Protein AF-A0A7X7L949-F1 (afdb_monomer)

pLDDT: mean 83.97, std 15.21, range [38.66, 97.75]

Radius of gyration: 26.21 Å; Cα contacts (8 Å, |Δi|>4): 191; chains: 1; bounding box: 61×56×76 Å

Foldseek 3Di:
DQVCLVPVQQADPQLLVVLLVVQVVQLVVCVVVVHPPSRPQCLALVNVVVQLVVSLVVVQVVQLVVLVVVQVVCCVPPNDPPRDDSHDDSSNSNVSSNCSSVVNSVLCLQQPPRRQHHPPVDSDRPNYPVADNVRSVVVCVVVVVVSVVSNVVVVVVVVVVVVVVVVVCVVDDDDPDPCPDDDDDDDDDDDDDD

Solvent-accessible surface area (backbone atoms only — not comparable to full-atom values): 10720 Å² total; per-residue (Å²): 99,48,65,42,57,77,36,62,87,49,34,31,67,60,23,24,50,49,36,52,55,59,55,48,47,51,37,51,52,23,57,77,67,74,47,80,67,42,49,57,65,59,47,10,58,58,38,27,51,53,46,19,53,52,41,20,64,52,24,32,63,50,37,28,51,54,38,48,52,50,35,59,53,39,45,76,76,69,39,71,87,77,54,64,84,42,81,63,53,68,63,10,16,40,48,14,11,45,53,28,39,54,52,50,45,55,51,41,33,38,63,41,90,60,39,27,40,43,40,94,82,35,76,62,47,90,47,56,77,75,48,54,59,67,54,54,53,50,51,51,52,52,53,49,52,53,16,49,54,52,40,52,56,54,49,53,53,51,53,51,54,53,52,53,52,51,54,54,52,70,73,53,71,75,80,75,76,78,84,77,72,90,74,90,75,90,81,85,85,90,82,82,85,134

Mean predicted aligned error: 10.75 Å

Secondary structure (DSSP, 8-state):
-HHHHH-TTS--HHHHHHHHHHHHHHHHHHHHHT-S-SS-STTSHHHHHHHHHHHHHHHHHHHHHHHHHHHHHHHHHH-GGG-------HHHHHHHHHHHHHHHHHHHHHH-TT--TTTTT----TTTTSS-HHHHHHHHHHHHHHHHHHHHHHHHHHHHHHHHHHHHHHHSPPP-------------------

Structure (mmCIF, N/CA/C/O backbone):
data_AF-A0A7X7L949-F1
#
_entry.id   AF-A0A7X7L949-F1
#
loop_
_atom_site.group_PDB
_atom_site.id
_atom_site.type_symbol
_atom_site.label_atom_id
_atom_site.label_alt_id
_atom_site.label_comp_id
_atom_site.label_asym_id
_atom_site.label_entity_id
_atom_site.label_seq_id
_atom_site.pdbx_PDB_ins_code
_atom_site.Cartn_x
_atom_site.Cartn_y
_atom_site.Cartn_z
_atom_site.occupancy
_atom_site.B_iso_or_equiv
_atom_site.auth_seq_id
_atom_site.auth_comp_id
_atom_site.auth_asym_id
_atom_site.auth_atom_id
_atom_site.pdbx_PDB_model_num
ATOM 1 N N . MET A 1 1 ? -1.292 -6.147 -8.673 1.00 58.38 1 MET A N 1
ATOM 2 C CA . MET A 1 1 ? -0.733 -6.268 -10.047 1.00 58.38 1 MET A CA 1
ATOM 3 C C . MET A 1 1 ? -1.688 -5.807 -11.146 1.00 58.38 1 MET A C 1
ATOM 5 O O . MET A 1 1 ? -1.250 -5.062 -12.018 1.00 58.38 1 MET A O 1
ATOM 9 N N . ALA A 1 2 ? -2.980 -6.150 -11.085 1.00 70.62 2 ALA A N 1
ATOM 10 C CA . ALA A 1 2 ? -3.974 -5.738 -12.087 1.00 70.62 2 ALA A CA 1
ATOM 11 C C . ALA A 1 2 ? -4.029 -4.213 -12.340 1.00 70.62 2 ALA A C 1
ATOM 13 O O . ALA A 1 2 ? -3.967 -3.776 -13.486 1.00 70.62 2 ALA A O 1
ATOM 14 N N . VAL A 1 3 ? -4.032 -3.388 -11.283 1.00 69.44 3 VAL A N 1
ATOM 15 C CA . VAL A 1 3 ? -4.079 -1.914 -11.413 1.00 69.44 3 VAL A CA 1
ATOM 16 C C . VAL A 1 3 ? -2.867 -1.361 -12.165 1.00 69.44 3 VAL A C 1
ATOM 18 O O . VAL A 1 3 ? -3.007 -0.530 -13.060 1.00 69.44 3 VAL A O 1
ATOM 21 N N . LYS A 1 4 ? -1.659 -1.854 -11.865 1.00 71.38 4 LYS A N 1
ATOM 22 C CA . LYS A 1 4 ? -0.448 -1.447 -12.589 1.00 71.38 4 LYS A CA 1
ATOM 23 C C . LYS A 1 4 ? -0.500 -1.863 -14.060 1.00 71.38 4 LYS A C 1
ATOM 25 O O . LYS A 1 4 ? -0.039 -1.101 -14.910 1.00 71.38 4 LYS A O 1
ATOM 30 N N . ALA A 1 5 ? -1.034 -3.049 -14.358 1.00 63.66 5 ALA A N 1
ATOM 31 C CA . ALA A 1 5 ? -1.189 -3.530 -15.728 1.00 63.66 5 ALA A CA 1
ATOM 32 C C . ALA A 1 5 ? -2.169 -2.652 -16.532 1.00 63.66 5 ALA A C 1
ATOM 34 O O . ALA A 1 5 ? -1.886 -2.328 -17.690 1.00 63.66 5 ALA A O 1
ATOM 35 N N . ALA A 1 6 ? -3.255 -2.197 -15.897 1.00 69.69 6 ALA A N 1
ATOM 36 C CA . ALA A 1 6 ? -4.232 -1.283 -16.485 1.00 69.69 6 ALA A CA 1
ATOM 37 C C . ALA A 1 6 ? -3.683 0.148 -16.654 1.00 69.69 6 ALA A C 1
ATOM 39 O O . ALA A 1 6 ? -3.842 0.758 -17.712 1.00 69.69 6 ALA A O 1
ATOM 40 N N . MET A 1 7 ? -2.987 0.678 -15.641 1.00 73.62 7 MET A N 1
ATOM 41 C CA . MET A 1 7 ? -2.586 2.090 -15.553 1.00 73.62 7 MET A CA 1
ATOM 42 C C . MET A 1 7 ? -1.079 2.266 -15.272 1.00 73.62 7 MET A C 1
ATOM 44 O O . MET A 1 7 ? -0.676 2.816 -14.244 1.00 73.62 7 MET A O 1
ATOM 48 N N . PRO A 1 8 ? -0.184 1.861 -16.191 1.00 70.00 8 PRO A N 1
ATOM 49 C CA . PRO A 1 8 ? 1.249 1.776 -15.902 1.00 70.00 8 PRO A CA 1
ATOM 50 C C . PRO A 1 8 ? 1.931 3.126 -15.661 1.00 70.00 8 PRO A C 1
ATOM 52 O O . PRO A 1 8 ? 2.932 3.168 -14.946 1.00 70.00 8 PRO A O 1
ATOM 55 N N . ARG A 1 9 ? 1.411 4.220 -16.234 1.00 75.12 9 ARG A N 1
ATOM 56 C CA . ARG A 1 9 ? 1.947 5.582 -16.049 1.00 75.12 9 ARG A CA 1
ATOM 57 C C . ARG A 1 9 ? 1.408 6.282 -14.803 1.00 75.12 9 ARG A C 1
ATOM 59 O O . ARG A 1 9 ? 2.065 7.178 -14.291 1.00 75.12 9 ARG A O 1
ATOM 66 N N . HIS A 1 10 ? 0.254 5.845 -14.307 1.00 82.62 10 HIS A N 1
ATOM 67 C CA . HIS A 1 10 ? -0.459 6.492 -13.210 1.00 82.62 10 HIS A CA 1
ATOM 68 C C . HIS A 1 10 ? -0.415 5.680 -11.923 1.00 82.62 10 HIS A C 1
ATOM 70 O O . HIS A 1 10 ? -1.172 5.989 -11.028 1.00 82.62 10 HIS A O 1
ATOM 76 N N . PHE A 1 11 ? 0.436 4.658 -11.810 1.00 87.94 11 PHE A N 1
ATOM 77 C CA . PHE A 1 11 ? 0.512 3.830 -10.608 1.00 87.94 11 PHE A CA 1
ATOM 78 C C . PHE A 1 11 ? 1.960 3.450 -10.288 1.00 87.94 11 PHE A C 1
ATOM 80 O O . PHE A 1 11 ? 2.672 2.894 -11.136 1.00 87.94 11 PHE A O 1
ATOM 87 N N . SER A 1 12 ? 2.414 3.734 -9.068 1.00 91.38 12 SER A N 1
ATOM 88 C CA . SER A 1 12 ? 3.753 3.372 -8.596 1.00 91.38 12 SER A CA 1
ATOM 89 C C . SER A 1 12 ? 3.723 2.103 -7.741 1.00 91.38 12 SER A C 1
ATOM 91 O O . SER A 1 12 ? 3.241 2.133 -6.615 1.00 91.38 12 SER A O 1
ATOM 93 N N . ILE A 1 13 ? 4.302 1.001 -8.243 1.00 90.25 13 ILE A N 1
ATOM 94 C CA . ILE A 1 13 ? 4.437 -0.249 -7.467 1.00 90.25 13 ILE A CA 1
ATOM 95 C C . ILE A 1 13 ? 5.244 -0.014 -6.189 1.00 90.25 13 ILE A C 1
ATOM 97 O O . ILE A 1 13 ? 4.903 -0.560 -5.152 1.00 90.25 13 ILE A O 1
ATOM 101 N N . VAL A 1 14 ? 6.296 0.806 -6.254 1.00 93.31 14 VAL A N 1
ATOM 102 C CA . VAL A 1 14 ? 7.150 1.060 -5.088 1.00 93.31 14 VAL A CA 1
ATOM 103 C C . VAL A 1 14 ? 6.366 1.770 -3.988 1.00 93.31 14 VAL A C 1
ATOM 105 O O . VAL A 1 14 ? 6.479 1.388 -2.835 1.00 93.31 14 VAL A O 1
ATOM 108 N N . VAL A 1 15 ? 5.540 2.764 -4.333 1.00 95.25 15 VAL A N 1
ATOM 109 C CA . VAL A 1 15 ? 4.723 3.478 -3.333 1.00 95.25 15 VAL A CA 1
ATOM 110 C C . VAL A 1 15 ? 3.646 2.565 -2.759 1.00 95.25 15 VAL A C 1
ATOM 112 O O . VAL A 1 15 ? 3.482 2.537 -1.549 1.00 95.25 15 VAL A O 1
ATOM 115 N N . PHE A 1 16 ? 2.980 1.773 -3.602 1.00 95.50 16 PHE A N 1
ATOM 116 C CA . PHE A 1 16 ? 2.036 0.753 -3.141 1.00 95.50 16 PHE A CA 1
ATOM 117 C C . PHE A 1 16 ? 2.705 -0.261 -2.200 1.00 95.50 16 PHE A C 1
ATOM 119 O O . PHE A 1 16 ? 2.157 -0.601 -1.167 1.00 95.50 16 PHE A O 1
ATOM 126 N N . GLY A 1 17 ? 3.915 -0.729 -2.514 1.00 94.94 17 GLY A N 1
ATOM 127 C 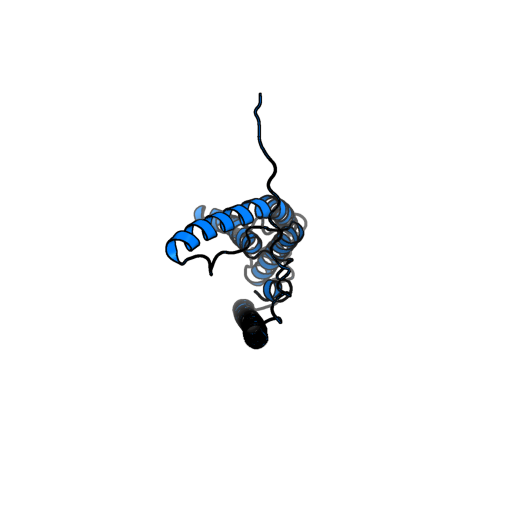CA . GLY A 1 17 ? 4.656 -1.631 -1.629 1.00 94.94 17 GLY A CA 1
ATOM 128 C C . GLY A 1 17 ? 5.024 -0.973 -0.298 1.00 94.94 17 GLY A C 1
ATOM 129 O O . GLY A 1 17 ? 4.863 -1.586 0.750 1.00 94.94 17 GLY A O 1
ATOM 130 N N . LEU A 1 18 ? 5.458 0.293 -0.331 1.00 95.81 18 LEU A N 1
ATOM 131 C CA . LEU A 1 18 ? 5.746 1.062 0.881 1.00 95.81 18 LEU A CA 1
ATOM 132 C C . LEU A 1 18 ? 4.511 1.219 1.773 1.00 95.81 18 LEU A C 1
ATOM 134 O O . LEU A 1 18 ? 4.667 1.206 2.988 1.00 95.81 18 LEU A O 1
ATOM 138 N N . THR A 1 19 ? 3.306 1.347 1.205 1.00 96.19 19 THR A N 1
ATOM 139 C CA . THR A 1 19 ? 2.096 1.430 2.032 1.00 96.19 19 THR A CA 1
ATOM 140 C C . THR A 1 19 ? 1.817 0.138 2.771 1.00 96.19 19 THR A C 1
ATOM 142 O O . THR A 1 19 ? 1.472 0.214 3.942 1.00 96.19 19 THR A O 1
ATOM 145 N N . GLN A 1 20 ? 2.029 -1.020 2.133 1.00 96.12 20 GLN A N 1
ATOM 146 C CA . GLN A 1 20 ? 1.809 -2.306 2.803 1.00 96.12 20 GLN A CA 1
ATOM 147 C C . GLN A 1 20 ? 2.777 -2.455 3.973 1.00 96.12 20 GLN A C 1
ATOM 149 O O . GLN A 1 20 ? 2.347 -2.663 5.097 1.00 96.12 20 GLN A O 1
ATOM 154 N N . VAL A 1 21 ? 4.068 -2.198 3.725 1.00 96.00 21 VAL A N 1
ATOM 155 C CA . VAL A 1 21 ? 5.098 -2.256 4.770 1.00 96.00 21 VAL A CA 1
ATOM 156 C C . VAL A 1 21 ? 4.755 -1.339 5.941 1.00 96.00 21 VAL A C 1
ATOM 158 O O . VAL A 1 21 ? 4.872 -1.752 7.084 1.00 96.00 21 VAL A O 1
ATOM 161 N N . VAL A 1 22 ? 4.346 -0.095 5.683 1.00 96.19 22 VAL A N 1
ATOM 162 C CA . VAL A 1 22 ? 4.085 0.874 6.759 1.00 96.19 22 VAL A CA 1
ATOM 163 C C . VAL A 1 22 ? 2.849 0.522 7.584 1.00 96.19 22 VAL A C 1
ATOM 165 O O . VAL A 1 22 ? 2.880 0.741 8.791 1.00 96.19 22 VAL A O 1
ATOM 168 N N . LEU A 1 23 ? 1.795 -0.022 6.976 1.00 95.88 23 LEU A N 1
ATOM 169 C CA . LEU A 1 23 ? 0.631 -0.497 7.729 1.00 95.88 23 LEU A CA 1
ATOM 170 C C . LEU A 1 23 ? 0.976 -1.745 8.554 1.00 95.88 23 LEU A C 1
ATOM 172 O O . LEU A 1 23 ? 0.700 -1.772 9.752 1.00 95.88 23 LEU A O 1
ATOM 176 N N . ASP A 1 24 ? 1.709 -2.695 7.968 1.00 95.50 24 ASP A N 1
ATOM 177 C CA . ASP A 1 24 ? 2.172 -3.904 8.661 1.00 95.50 24 ASP A CA 1
ATOM 178 C C . ASP A 1 24 ? 3.108 -3.596 9.844 1.00 95.50 24 ASP A C 1
ATOM 180 O O . ASP A 1 24 ? 3.189 -4.378 10.792 1.00 95.50 24 ASP A O 1
ATOM 184 N N . LEU A 1 25 ? 3.819 -2.458 9.835 1.00 96.31 25 LEU A N 1
ATOM 185 C CA . LEU A 1 25 ? 4.666 -2.049 10.962 1.00 96.31 25 LEU A CA 1
ATOM 186 C C . LEU A 1 25 ? 3.866 -1.807 12.250 1.00 96.31 25 LEU A C 1
ATOM 188 O O . LEU A 1 25 ? 4.415 -2.043 13.325 1.00 96.31 25 LEU A O 1
ATOM 192 N N . GLU A 1 26 ? 2.606 -1.363 12.172 1.00 95.44 26 GLU A N 1
ATOM 193 C CA . GLU A 1 26 ? 1.736 -1.247 13.355 1.00 95.44 26 GLU A CA 1
ATOM 194 C C . GLU A 1 26 ? 1.460 -2.627 13.956 1.00 95.44 26 GLU A C 1
ATOM 196 O O . GLU A 1 26 ? 1.679 -2.845 15.148 1.00 95.44 26 GLU A O 1
ATOM 201 N N . VAL A 1 27 ? 1.062 -3.581 13.114 1.00 95.25 27 VAL A N 1
ATOM 202 C CA . VAL A 1 27 ? 0.781 -4.956 13.537 1.00 95.25 27 VAL A CA 1
ATOM 203 C C . VAL A 1 27 ? 2.039 -5.599 14.114 1.00 95.25 27 VAL A C 1
ATOM 205 O O . VAL A 1 27 ? 2.010 -6.157 15.211 1.00 95.25 27 VAL A O 1
ATOM 208 N N . LEU A 1 28 ? 3.175 -5.467 13.424 1.00 96.38 28 LEU A N 1
ATOM 209 C CA . LEU A 1 28 ? 4.460 -5.984 13.892 1.00 96.38 28 LEU A CA 1
ATOM 210 C C . LEU A 1 28 ? 4.849 -5.386 15.248 1.00 96.38 28 LEU A C 1
ATOM 212 O O . LEU A 1 28 ? 5.324 -6.107 16.124 1.00 96.38 28 LEU A O 1
ATOM 216 N N . TRP A 1 29 ? 4.643 -4.082 15.432 1.00 96.75 29 TRP A N 1
ATOM 217 C CA . TRP A 1 29 ? 4.926 -3.399 16.688 1.00 96.75 29 TRP A CA 1
ATOM 218 C C . TRP A 1 29 ? 4.113 -3.975 17.852 1.00 96.75 29 TRP A C 1
ATOM 220 O O . TRP A 1 29 ? 4.688 -4.284 18.899 1.00 96.75 29 TRP A O 1
ATOM 230 N N . HIS A 1 30 ? 2.807 -4.185 17.665 1.00 96.06 30 HIS A N 1
ATOM 231 C CA . HIS A 1 30 ? 1.947 -4.773 18.694 1.00 96.06 30 HIS A CA 1
ATOM 232 C C . HIS A 1 30 ? 2.253 -6.257 18.948 1.00 96.06 30 HIS A C 1
ATOM 234 O O . HIS A 1 30 ? 2.263 -6.678 20.106 1.00 96.06 30 HIS A O 1
ATOM 240 N N . ILE A 1 31 ? 2.616 -7.031 17.915 1.00 96.00 31 ILE A N 1
ATOM 241 C CA . ILE A 1 31 ? 3.088 -8.418 18.076 1.00 96.00 31 ILE A CA 1
ATOM 242 C C . ILE A 1 31 ? 4.334 -8.466 18.967 1.00 96.00 31 ILE A C 1
ATOM 244 O O . ILE A 1 31 ? 4.380 -9.251 19.914 1.00 96.00 31 ILE A O 1
ATOM 248 N N . VAL A 1 32 ? 5.334 -7.617 18.696 1.00 97.75 32 VAL A N 1
ATOM 249 C CA . VAL A 1 32 ? 6.592 -7.566 19.468 1.00 97.75 32 VAL A CA 1
ATOM 250 C C . VAL A 1 32 ? 6.349 -7.168 20.928 1.00 97.75 32 VAL A C 1
ATOM 252 O O . VAL A 1 32 ? 7.110 -7.566 21.808 1.00 97.75 32 VAL A O 1
ATOM 255 N N . ARG A 1 33 ? 5.284 -6.410 21.202 1.00 96.81 33 ARG A N 1
ATOM 256 C CA . ARG A 1 33 ? 4.887 -6.014 22.559 1.00 96.81 33 ARG A CA 1
ATOM 257 C C . ARG A 1 33 ? 3.901 -6.963 23.235 1.00 96.81 33 ARG A C 1
ATOM 259 O O . ARG A 1 33 ? 3.572 -6.737 24.395 1.00 96.81 33 ARG A O 1
ATOM 266 N N . HIS A 1 34 ? 3.458 -8.016 22.548 1.00 95.06 34 HIS A N 1
ATOM 267 C CA . HIS A 1 34 ? 2.402 -8.914 23.021 1.00 95.06 34 HIS A CA 1
ATOM 268 C C . HIS A 1 34 ? 1.101 -8.173 23.391 1.00 95.06 34 HIS A C 1
ATOM 270 O O . HIS A 1 34 ? 0.406 -8.546 24.335 1.00 95.06 34 HIS A O 1
ATOM 276 N N . GLU A 1 35 ? 0.779 -7.111 22.652 1.00 93.25 35 GLU A N 1
ATOM 277 C CA . GLU A 1 35 ? -0.421 -6.299 22.857 1.00 93.25 35 GLU A CA 1
ATOM 278 C C . GLU A 1 35 ? -1.570 -6.798 21.967 1.00 93.25 35 GLU A C 1
ATOM 280 O O . GLU A 1 35 ? -1.353 -7.312 20.873 1.00 93.25 35 GLU A O 1
ATOM 285 N N . TYR A 1 36 ? -2.806 -6.641 22.439 1.00 90.69 36 TYR A N 1
ATOM 286 C CA . TYR A 1 36 ? -4.024 -6.883 21.665 1.00 90.69 36 TYR A CA 1
ATOM 287 C C . TYR A 1 36 ? -5.014 -5.743 21.943 1.00 90.69 36 TYR A C 1
ATOM 289 O O . TYR A 1 36 ? -5.141 -5.353 23.109 1.00 90.69 36 TYR A O 1
ATOM 297 N N . PRO A 1 37 ? -5.748 -5.220 20.942 1.00 91.88 37 PRO A N 1
ATOM 298 C CA . PRO A 1 37 ? -5.794 -5.627 19.527 1.00 91.88 37 PRO A CA 1
ATOM 299 C C . PRO A 1 37 ? -4.519 -5.283 18.738 1.00 91.88 37 PRO A C 1
ATOM 301 O O . PRO A 1 37 ? -3.779 -4.381 19.122 1.00 91.88 37 PRO A O 1
ATOM 304 N N . LEU A 1 38 ? -4.257 -6.017 17.647 1.00 94.06 38 LEU A N 1
ATOM 305 C CA . LEU A 1 38 ? -3.064 -5.808 16.811 1.00 94.06 38 LEU A CA 1
ATOM 306 C C . LEU A 1 38 ? -3.254 -4.651 15.831 1.00 94.06 38 LEU A C 1
ATOM 308 O O . LEU A 1 38 ? -2.312 -3.919 15.532 1.00 94.06 38 LEU A O 1
ATOM 312 N N . HIS A 1 39 ? -4.478 -4.499 15.332 1.00 94.25 39 HIS A N 1
ATOM 313 C CA . HIS A 1 39 ? -4.832 -3.495 14.343 1.00 94.25 39 HIS A CA 1
ATOM 314 C C . HIS A 1 39 ? -5.502 -2.317 15.043 1.00 94.25 39 HIS A C 1
ATOM 316 O O . HIS A 1 39 ? -6.665 -2.397 15.441 1.00 94.25 39 HIS A O 1
ATOM 322 N N . THR A 1 40 ? -4.754 -1.232 15.232 1.00 90.88 40 THR A N 1
ATOM 323 C CA . THR A 1 40 ? -5.212 -0.101 16.039 1.00 90.88 40 THR A CA 1
ATOM 324 C C . THR A 1 40 ? -5.432 1.136 15.177 1.00 90.88 40 THR A C 1
ATOM 326 O O . THR A 1 40 ? -6.429 1.240 14.467 1.00 90.88 40 THR A O 1
ATOM 329 N N . SER A 1 41 ? -4.527 2.103 15.239 1.00 91.31 41 SER A N 1
ATOM 330 C CA . SER A 1 41 ? -4.722 3.457 14.735 1.00 91.31 41 SER A CA 1
ATOM 331 C C . SER A 1 41 ? -4.658 3.524 13.211 1.00 91.31 41 SER A C 1
ATOM 333 O O . SER A 1 41 ? -5.510 4.172 12.597 1.00 91.31 41 SER A O 1
ATOM 335 N N . LEU A 1 42 ? -3.684 2.859 12.582 1.00 94.38 42 LEU A N 1
ATOM 336 C CA . LEU A 1 42 ? -3.485 2.894 11.130 1.00 94.38 42 LEU A CA 1
ATOM 337 C C . LEU A 1 42 ? -4.553 2.105 10.368 1.00 94.38 42 LEU A C 1
ATOM 339 O O . LEU A 1 42 ? -4.836 2.441 9.218 1.00 94.38 42 LEU A O 1
ATOM 343 N N . HIS A 1 43 ? -5.187 1.131 11.019 1.00 95.69 43 HIS A N 1
ATOM 344 C CA . HIS A 1 43 ? -6.273 0.333 10.446 1.00 95.69 43 HIS A CA 1
ATOM 345 C C . HIS A 1 43 ? -7.677 0.933 10.658 1.00 95.69 43 HIS A C 1
ATOM 347 O O . HIS A 1 43 ? -8.685 0.302 10.336 1.00 95.69 43 HIS A O 1
ATOM 353 N N . THR A 1 44 ? -7.763 2.181 11.128 1.00 94.12 44 THR A N 1
ATOM 354 C CA . THR A 1 44 ? -9.002 2.981 11.096 1.00 94.12 44 THR A CA 1
ATOM 355 C C . THR A 1 44 ? -9.115 3.763 9.789 1.00 94.12 44 THR A C 1
ATOM 357 O O . THR A 1 44 ? -8.104 4.174 9.225 1.00 94.12 44 THR A O 1
ATOM 360 N N . CYS A 1 45 ? -10.328 4.078 9.324 1.00 91.44 45 CYS A N 1
ATOM 361 C CA . CYS A 1 45 ? -10.524 4.900 8.124 1.00 91.44 45 CYS A CA 1
ATOM 362 C C . CYS A 1 45 ? -9.855 6.282 8.230 1.00 91.44 45 CYS A C 1
ATOM 364 O O . CYS A 1 45 ? -9.433 6.846 7.218 1.00 91.44 45 CYS A O 1
ATOM 366 N N . VAL A 1 46 ? -9.754 6.843 9.439 1.00 93.19 46 VAL A N 1
ATOM 367 C CA . VAL A 1 46 ? -9.086 8.134 9.675 1.00 93.19 46 VAL A CA 1
ATOM 368 C C . VAL A 1 46 ? -7.579 7.983 9.615 1.00 93.19 46 VAL A C 1
ATOM 370 O O . VAL A 1 46 ? -6.924 8.693 8.849 1.00 93.19 46 VAL A O 1
ATOM 373 N N . GLY A 1 47 ? -7.032 7.059 10.407 1.00 94.38 47 GLY A N 1
ATOM 374 C CA . GLY A 1 47 ? -5.594 6.827 10.475 1.00 94.38 47 GLY A CA 1
ATOM 375 C C . GLY A 1 47 ? -5.038 6.384 9.131 1.00 94.38 47 GLY A C 1
ATOM 376 O O . GLY A 1 47 ? -4.004 6.887 8.697 1.00 94.38 47 GLY A O 1
ATOM 377 N N . SER A 1 48 ? -5.785 5.563 8.400 1.00 94.56 48 SER A N 1
ATOM 378 C CA . SER A 1 48 ? -5.419 5.130 7.060 1.00 94.56 48 SER A CA 1
ATOM 379 C C . SER A 1 48 ? -5.447 6.246 6.033 1.00 94.56 48 SER A C 1
ATOM 381 O O . SER A 1 48 ? -4.563 6.312 5.184 1.00 94.56 48 SER A O 1
ATOM 383 N N . SER A 1 49 ? -6.428 7.148 6.106 1.00 94.25 49 SER A N 1
ATOM 384 C CA . SER A 1 49 ? -6.506 8.304 5.213 1.00 94.25 49 SER A CA 1
ATOM 385 C C . SER A 1 49 ? -5.352 9.268 5.481 1.00 94.25 49 SER A C 1
ATOM 387 O O . SER A 1 49 ? -4.716 9.755 4.544 1.00 94.25 49 SER A O 1
ATOM 389 N N . ALA A 1 50 ? -5.020 9.494 6.756 1.00 95.88 50 ALA A N 1
ATOM 390 C CA . ALA A 1 50 ? -3.856 10.282 7.145 1.00 95.88 50 ALA A CA 1
ATOM 391 C C . ALA A 1 50 ? -2.548 9.627 6.667 1.00 95.88 50 ALA A C 1
ATOM 393 O O . ALA A 1 50 ? -1.713 10.294 6.049 1.00 95.88 50 ALA A O 1
ATOM 394 N N . ALA A 1 51 ? -2.402 8.313 6.864 1.00 96.06 51 ALA A N 1
ATOM 395 C CA . ALA A 1 51 ? -1.263 7.541 6.381 1.00 96.06 51 ALA A CA 1
ATOM 396 C C . ALA A 1 51 ? -1.160 7.580 4.851 1.00 96.06 51 ALA A C 1
ATOM 398 O O . ALA A 1 51 ? -0.071 7.789 4.323 1.00 96.06 51 ALA A O 1
ATOM 399 N N . ALA A 1 52 ? -2.274 7.466 4.123 1.00 96.31 52 ALA A N 1
ATOM 400 C CA . ALA A 1 52 ? -2.311 7.547 2.665 1.00 96.31 52 ALA A CA 1
ATOM 401 C C . ALA A 1 52 ? -1.787 8.895 2.161 1.00 96.31 52 ALA A C 1
ATOM 403 O O . ALA A 1 52 ? -0.986 8.936 1.227 1.00 96.31 52 ALA A O 1
ATOM 404 N N . ILE A 1 53 ? -2.193 10.000 2.794 1.00 96.94 53 ILE A N 1
ATOM 405 C CA . ILE A 1 53 ? -1.713 11.343 2.451 1.00 96.94 53 ILE A CA 1
ATOM 406 C C . ILE A 1 53 ? -0.217 11.466 2.762 1.00 96.94 53 ILE A C 1
ATOM 408 O O . ILE A 1 53 ? 0.558 11.873 1.892 1.00 96.94 53 ILE A O 1
ATOM 412 N N . ALA A 1 54 ? 0.214 11.061 3.960 1.00 97.25 54 ALA A N 1
ATOM 413 C CA . ALA A 1 54 ? 1.621 11.100 4.354 1.00 97.25 54 ALA A CA 1
ATOM 414 C C . ALA A 1 54 ? 2.502 10.270 3.401 1.00 97.25 54 ALA A C 1
ATOM 416 O O . ALA A 1 54 ? 3.524 10.748 2.901 1.00 97.25 54 ALA A O 1
ATOM 417 N N . LEU A 1 55 ? 2.066 9.056 3.062 1.00 97.00 55 LEU A N 1
ATOM 418 C CA . LEU A 1 55 ? 2.755 8.150 2.147 1.00 97.00 55 LEU A CA 1
ATOM 419 C C . LEU A 1 55 ? 2.673 8.603 0.691 1.00 97.00 55 LEU A C 1
ATOM 421 O O . LEU A 1 55 ? 3.598 8.338 -0.068 1.00 97.00 55 LEU A O 1
ATOM 425 N N . ALA A 1 56 ? 1.641 9.335 0.277 1.00 95.69 56 ALA A N 1
ATOM 426 C CA . ALA A 1 56 ? 1.624 9.959 -1.042 1.00 95.69 56 ALA A CA 1
ATOM 427 C C . ALA A 1 56 ? 2.721 11.032 -1.162 1.00 95.69 56 ALA A C 1
ATOM 429 O O . ALA A 1 56 ? 3.390 11.107 -2.202 1.00 95.69 56 ALA A O 1
ATOM 430 N N . VAL A 1 57 ? 2.927 11.820 -0.098 1.00 96.69 57 VAL A N 1
ATOM 431 C CA . VAL A 1 57 ? 3.946 12.879 -0.017 1.00 96.69 57 VAL A CA 1
ATOM 432 C C . VAL A 1 57 ? 5.355 12.297 0.056 1.00 96.69 57 VAL A C 1
ATOM 434 O O . VAL A 1 57 ? 6.198 12.630 -0.778 1.00 96.69 57 VAL A O 1
ATOM 437 N N . ILE A 1 58 ? 5.599 11.390 1.002 1.00 96.38 58 ILE A N 1
ATOM 438 C CA . ILE A 1 58 ? 6.914 10.775 1.254 1.00 96.38 58 ILE A CA 1
ATOM 439 C C . ILE A 1 58 ? 7.244 9.711 0.198 1.00 96.38 58 ILE A C 1
ATOM 441 O O . ILE A 1 58 ? 8.394 9.553 -0.222 1.00 96.38 58 ILE A O 1
ATOM 445 N N . GLY A 1 59 ? 6.233 9.001 -0.293 1.00 93.81 59 GLY A N 1
ATOM 446 C CA . GLY A 1 59 ? 6.387 7.891 -1.226 1.00 93.81 59 GLY A CA 1
ATOM 447 C C . GLY A 1 59 ? 6.976 8.316 -2.562 1.00 93.81 59 GLY A C 1
ATOM 448 O O . GLY A 1 59 ? 7.733 7.552 -3.157 1.00 93.81 59 GLY A O 1
ATOM 449 N N . LYS A 1 60 ? 6.724 9.544 -3.032 1.00 93.81 60 LYS A N 1
ATOM 450 C CA . LYS A 1 60 ? 7.344 10.041 -4.267 1.00 93.81 60 LYS A CA 1
ATOM 451 C C . LYS A 1 60 ? 8.875 10.117 -4.140 1.00 93.81 60 LYS A C 1
ATOM 453 O O . LYS A 1 60 ? 9.532 9.411 -4.910 1.00 93.81 60 LYS A O 1
ATOM 458 N N . PRO A 1 61 ? 9.476 10.925 -3.242 1.00 95.75 61 PRO A N 1
ATOM 459 C CA . PRO A 1 61 ? 10.930 10.978 -3.103 1.00 95.75 61 PRO A CA 1
ATOM 460 C C . PRO A 1 61 ? 11.524 9.621 -2.703 1.00 95.75 61 PRO A C 1
ATOM 462 O O . PRO A 1 61 ? 12.531 9.225 -3.292 1.00 95.75 61 PRO A O 1
ATOM 465 N N . ALA A 1 62 ? 10.869 8.859 -1.817 1.00 94.69 62 ALA A N 1
ATOM 466 C CA . ALA A 1 62 ? 11.313 7.514 -1.443 1.00 94.69 62 ALA A CA 1
ATOM 467 C C . ALA A 1 62 ? 11.354 6.564 -2.653 1.00 94.69 62 ALA A C 1
ATOM 469 O O . ALA A 1 62 ? 12.360 5.904 -2.901 1.00 94.69 62 ALA A O 1
ATOM 470 N N . SER A 1 63 ? 10.308 6.557 -3.483 1.00 94.31 63 SER A N 1
ATOM 471 C CA . SER A 1 63 ? 10.242 5.751 -4.706 1.00 94.31 63 SER A CA 1
ATOM 472 C C . SER A 1 63 ? 11.340 6.116 -5.699 1.00 94.31 63 SER A C 1
ATOM 474 O O . SER A 1 63 ? 11.944 5.230 -6.306 1.00 94.31 63 SER A O 1
ATOM 476 N N . GLN A 1 64 ? 11.614 7.409 -5.882 1.00 94.75 64 GLN A N 1
ATOM 477 C CA . GLN A 1 64 ? 12.691 7.853 -6.764 1.00 94.75 64 GLN A CA 1
ATOM 478 C C . GLN A 1 64 ? 14.059 7.431 -6.217 1.00 94.75 64 GLN A C 1
ATOM 480 O O . GLN A 1 64 ? 14.903 6.971 -6.984 1.00 94.75 64 GLN A O 1
ATOM 485 N N . TRP A 1 65 ? 14.269 7.545 -4.905 1.00 95.00 65 TRP A N 1
ATOM 486 C CA . TRP A 1 65 ? 15.498 7.131 -4.234 1.00 95.00 65 TRP A CA 1
ATOM 487 C C . TRP A 1 65 ? 15.740 5.619 -4.341 1.00 95.00 65 TRP A C 1
ATOM 489 O O . TRP A 1 65 ? 16.799 5.215 -4.820 1.00 95.00 65 TRP A O 1
ATOM 499 N N . ILE A 1 66 ? 14.733 4.791 -4.038 1.00 93.50 66 ILE A N 1
ATOM 500 C CA . ILE A 1 66 ? 14.797 3.325 -4.174 1.00 93.50 66 ILE A CA 1
ATOM 501 C C . ILE A 1 66 ? 15.143 2.931 -5.615 1.00 93.50 66 ILE A C 1
ATOM 503 O O . ILE A 1 66 ? 16.060 2.144 -5.842 1.00 93.50 66 ILE A O 1
ATOM 507 N N . LYS A 1 67 ? 14.478 3.526 -6.615 1.00 92.25 67 LYS A N 1
ATOM 508 C CA . LYS A 1 67 ? 14.768 3.243 -8.033 1.00 92.25 67 LYS A CA 1
ATOM 509 C C . LYS A 1 67 ? 16.176 3.671 -8.452 1.00 92.25 67 LYS A C 1
ATOM 511 O O . LYS A 1 67 ? 16.792 3.011 -9.283 1.00 92.25 67 LYS A O 1
ATOM 516 N N . ARG A 1 68 ? 16.712 4.759 -7.889 1.00 92.75 68 ARG A N 1
ATOM 517 C CA . ARG A 1 68 ? 18.104 5.174 -8.135 1.00 92.75 68 ARG A CA 1
ATOM 518 C C . ARG A 1 68 ? 19.093 4.171 -7.549 1.00 92.75 68 ARG A C 1
ATOM 520 O O . ARG A 1 68 ? 20.070 3.852 -8.219 1.00 92.75 68 ARG A O 1
ATOM 527 N N . ILE A 1 69 ? 18.845 3.673 -6.336 1.00 92.25 69 ILE A N 1
ATOM 528 C CA . ILE A 1 69 ? 19.667 2.620 -5.724 1.00 92.25 69 ILE A CA 1
ATOM 529 C C . ILE A 1 69 ? 19.625 1.361 -6.583 1.00 92.25 69 ILE A C 1
ATOM 531 O O . ILE A 1 69 ? 20.680 0.850 -6.951 1.00 92.25 69 ILE A O 1
ATOM 535 N N . TRP A 1 70 ? 18.427 0.928 -6.979 1.00 91.12 70 TRP A N 1
ATOM 536 C CA . TRP A 1 70 ? 18.241 -0.213 -7.870 1.00 91.12 70 TRP A CA 1
ATOM 537 C C . TRP A 1 70 ? 19.060 -0.072 -9.154 1.00 91.12 70 TRP A C 1
ATOM 539 O O . TRP A 1 70 ? 19.876 -0.936 -9.456 1.00 91.12 70 TRP A O 1
ATOM 549 N N . ASN A 1 71 ? 18.935 1.054 -9.862 1.00 91.69 71 ASN A N 1
ATOM 550 C CA . ASN A 1 71 ? 19.692 1.286 -11.092 1.00 91.69 71 ASN A CA 1
ATOM 551 C C . ASN A 1 71 ? 21.208 1.279 -10.859 1.00 91.69 71 ASN A C 1
ATOM 553 O O . ASN A 1 71 ? 21.941 0.756 -11.690 1.00 91.69 71 ASN A O 1
ATOM 557 N N . ARG A 1 72 ? 21.696 1.822 -9.734 1.00 89.19 72 ARG A N 1
ATOM 558 C CA . ARG A 1 72 ? 23.130 1.777 -9.396 1.00 89.19 72 ARG A CA 1
ATOM 559 C C . ARG A 1 72 ? 23.631 0.349 -9.188 1.00 89.19 72 ARG A C 1
ATOM 561 O O . ARG A 1 72 ? 24.756 0.058 -9.577 1.00 89.19 72 ARG A O 1
ATOM 568 N N . ILE A 1 73 ? 22.828 -0.510 -8.564 1.00 88.94 73 ILE A N 1
ATOM 569 C CA . ILE A 1 73 ? 23.174 -1.917 -8.323 1.00 88.94 73 ILE A CA 1
ATOM 570 C C . ILE A 1 73 ? 23.111 -2.698 -9.639 1.00 88.94 73 ILE A C 1
ATOM 572 O O . ILE A 1 73 ? 24.065 -3.370 -10.017 1.00 88.94 73 ILE A O 1
ATOM 576 N N . VAL A 1 74 ? 22.014 -2.556 -10.377 1.00 88.56 74 VAL A N 1
ATOM 577 C CA . VAL A 1 74 ? 21.763 -3.308 -11.608 1.00 88.56 74 VAL A CA 1
ATOM 578 C C . VAL A 1 74 ? 22.751 -2.961 -12.711 1.00 88.56 74 VAL A C 1
ATOM 580 O O . VAL A 1 74 ? 23.297 -3.876 -13.315 1.00 88.56 74 VAL A O 1
ATOM 583 N N . VAL A 1 75 ? 23.055 -1.679 -12.934 1.00 86.25 75 VAL A N 1
ATOM 584 C CA . VAL A 1 75 ? 24.034 -1.280 -13.960 1.00 86.25 75 VAL A CA 1
ATOM 585 C C . VAL A 1 75 ? 25.417 -1.865 -13.668 1.00 86.25 75 VAL A C 1
ATOM 587 O O . VAL A 1 75 ? 26.123 -2.240 -14.598 1.00 86.25 75 VAL A O 1
ATOM 590 N N . LYS A 1 76 ? 25.790 -2.003 -12.389 1.00 85.00 76 LYS A N 1
ATOM 591 C CA . LYS A 1 76 ? 27.055 -2.638 -11.997 1.00 85.00 76 LYS A CA 1
ATOM 592 C C . LYS A 1 76 ? 27.075 -4.150 -12.238 1.00 85.00 76 LYS A C 1
ATOM 594 O O . LYS A 1 76 ? 28.138 -4.680 -12.529 1.00 85.00 76 LYS A O 1
ATOM 599 N N . CYS A 1 77 ? 25.942 -4.836 -12.085 1.00 82.06 77 CYS A N 1
ATOM 600 C CA . CYS A 1 77 ? 25.895 -6.303 -12.074 1.00 82.06 77 CYS A CA 1
ATOM 601 C C . CYS A 1 77 ? 25.369 -6.940 -13.373 1.00 82.06 77 CYS A C 1
ATOM 603 O O . CYS A 1 77 ? 25.781 -8.044 -13.702 1.00 82.06 77 CYS A O 1
ATOM 605 N N . HIS A 1 78 ? 24.446 -6.287 -14.081 1.00 75.62 78 HIS A N 1
ATOM 606 C CA . HIS A 1 78 ? 23.670 -6.870 -15.188 1.00 75.62 78 HIS A CA 1
ATOM 607 C C . HIS A 1 78 ? 23.540 -5.935 -16.409 1.00 75.62 78 HIS A C 1
ATOM 609 O O . HIS A 1 78 ? 22.775 -6.223 -17.326 1.00 75.62 78 HIS A O 1
ATOM 615 N N . GLY A 1 79 ? 24.264 -4.810 -16.439 1.00 74.94 79 GLY A N 1
ATOM 616 C CA . GLY A 1 79 ? 24.201 -3.843 -17.541 1.00 74.94 79 GLY A CA 1
ATOM 617 C C . GLY A 1 79 ? 22.949 -2.951 -17.529 1.00 74.94 79 GLY A C 1
ATOM 618 O O . GLY A 1 79 ? 22.222 -2.864 -16.538 1.00 74.94 79 GLY A O 1
ATOM 619 N N . ALA A 1 80 ? 22.723 -2.217 -18.623 1.00 78.12 80 ALA A N 1
ATOM 620 C CA . ALA A 1 80 ? 21.704 -1.162 -18.699 1.00 78.12 80 ALA A CA 1
ATOM 621 C C . ALA A 1 80 ? 20.271 -1.662 -18.988 1.00 78.12 80 ALA A C 1
ATOM 623 O O . ALA A 1 80 ? 19.319 -0.915 -18.765 1.00 78.12 80 ALA A O 1
ATOM 624 N N . ASP A 1 81 ? 20.093 -2.911 -19.420 1.00 77.00 81 ASP A N 1
ATOM 625 C CA . ASP A 1 81 ? 18.800 -3.433 -19.900 1.00 77.00 81 ASP A CA 1
ATOM 626 C C . ASP A 1 81 ? 17.717 -3.537 -18.813 1.00 77.00 81 ASP A C 1
ATOM 628 O O . ASP A 1 81 ? 16.520 -3.517 -19.100 1.00 77.00 81 ASP A O 1
ATOM 632 N N . LEU A 1 82 ? 18.125 -3.622 -17.546 1.00 81.38 82 LEU A N 1
ATOM 633 C CA . LEU A 1 82 ? 17.236 -3.736 -16.383 1.00 81.38 82 LEU A CA 1
ATOM 634 C C . LEU A 1 82 ? 17.059 -2.403 -15.630 1.00 81.38 82 LEU A C 1
ATOM 636 O O . LEU A 1 82 ? 16.413 -2.365 -14.576 1.00 81.38 82 LEU A O 1
ATOM 640 N N . ALA A 1 83 ? 17.630 -1.304 -16.137 1.00 84.00 83 ALA A N 1
ATOM 641 C CA . ALA A 1 83 ? 17.455 0.009 -15.528 1.00 84.00 83 ALA A CA 1
ATOM 642 C C . ALA A 1 83 ? 16.018 0.515 -15.724 1.00 84.00 83 ALA A C 1
ATOM 644 O O . ALA A 1 83 ? 15.432 0.445 -16.803 1.00 84.00 83 ALA A O 1
ATOM 645 N N . VAL A 1 84 ? 15.444 1.078 -14.661 1.00 85.75 84 VAL A N 1
ATOM 646 C CA . VAL A 1 84 ? 14.069 1.589 -14.663 1.00 85.75 84 VAL A CA 1
ATOM 647 C C . VAL A 1 84 ? 14.039 3.112 -14.644 1.00 85.75 84 VAL A C 1
ATOM 649 O O . VAL A 1 84 ? 14.912 3.770 -14.074 1.00 85.75 84 VAL A O 1
ATOM 652 N N . ASN A 1 85 ? 12.991 3.707 -15.220 1.00 86.00 85 ASN A N 1
ATOM 653 C CA . ASN A 1 85 ? 12.804 5.153 -15.143 1.00 86.00 85 ASN A CA 1
ATOM 654 C C . ASN A 1 85 ? 12.598 5.589 -13.678 1.00 86.00 85 ASN A C 1
ATOM 656 O O . ASN A 1 85 ? 11.653 5.177 -12.991 1.00 86.00 85 ASN A O 1
ATOM 660 N N . THR A 1 86 ? 13.492 6.449 -13.192 1.00 87.81 86 THR A N 1
ATOM 661 C CA . THR A 1 86 ? 13.492 6.903 -11.799 1.00 87.81 86 THR A CA 1
ATOM 662 C C . THR A 1 86 ? 12.393 7.916 -11.511 1.00 87.81 86 THR A C 1
ATOM 664 O O . THR A 1 86 ? 11.993 8.036 -10.358 1.00 87.81 86 THR A O 1
ATOM 667 N N . HIS A 1 87 ? 11.827 8.581 -12.519 1.00 90.88 87 HIS A N 1
ATOM 668 C CA . HIS A 1 87 ? 10.778 9.574 -12.333 1.00 90.88 87 HIS A CA 1
ATOM 669 C C . HIS A 1 87 ? 9.480 8.929 -11.821 1.00 90.88 87 HIS A C 1
ATOM 671 O O . HIS A 1 87 ? 9.022 7.900 -12.320 1.00 90.88 87 HIS A O 1
ATOM 677 N N . THR A 1 88 ? 8.894 9.535 -10.792 1.00 90.75 88 THR A N 1
ATOM 678 C CA . THR A 1 88 ? 7.583 9.167 -10.239 1.00 90.75 88 THR A CA 1
ATOM 679 C C . THR A 1 88 ? 6.749 10.437 -10.176 1.00 90.75 88 THR A C 1
ATOM 681 O O . THR A 1 88 ? 7.146 11.402 -9.518 1.00 90.75 88 THR A O 1
ATOM 684 N N . THR A 1 89 ? 5.615 10.446 -10.873 1.00 93.75 89 THR A N 1
ATOM 685 C CA . THR A 1 89 ? 4.660 11.562 -10.879 1.00 93.75 89 THR A CA 1
ATOM 686 C C . THR A 1 89 ? 3.845 11.597 -9.589 1.00 93.75 89 THR A C 1
ATOM 688 O O . THR A 1 89 ? 3.591 10.550 -8.994 1.00 93.75 89 THR A O 1
ATOM 691 N N . TRP A 1 90 ? 3.353 12.777 -9.210 1.00 93.88 90 TRP A N 1
ATOM 692 C CA . TRP A 1 90 ? 2.468 12.948 -8.054 1.00 93.88 90 TRP A CA 1
ATOM 693 C C . TRP A 1 90 ? 1.190 12.111 -8.142 1.00 93.88 90 TRP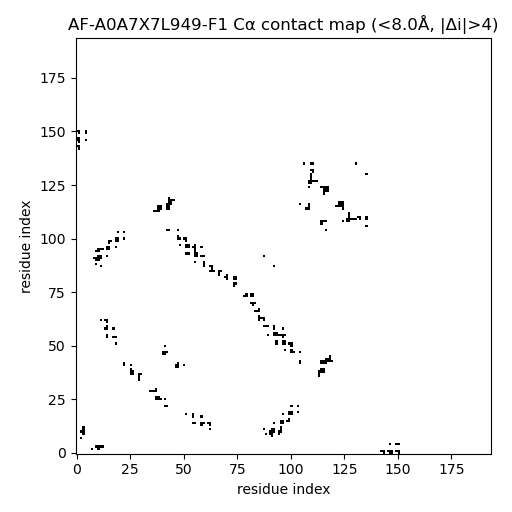 A C 1
ATOM 695 O O . TRP A 1 90 ? 0.858 11.419 -7.189 1.00 93.88 90 TRP A O 1
ATOM 705 N N . THR A 1 91 ? 0.540 12.080 -9.307 1.00 93.38 91 THR A N 1
ATOM 706 C CA . THR A 1 91 ? -0.665 11.266 -9.546 1.00 93.38 91 THR A CA 1
ATOM 707 C C . THR A 1 91 ? -0.415 9.775 -9.316 1.00 93.38 91 THR A C 1
ATOM 709 O O . THR A 1 91 ? -1.223 9.103 -8.683 1.00 93.38 91 THR A O 1
ATOM 712 N N . ALA A 1 92 ? 0.734 9.265 -9.767 1.00 92.56 92 ALA A N 1
ATOM 713 C CA . ALA A 1 92 ? 1.144 7.87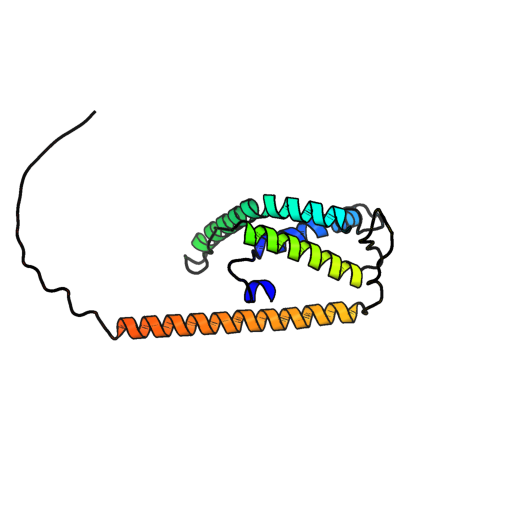9 -9.537 1.00 92.56 92 ALA A CA 1
ATOM 714 C C . ALA A 1 92 ? 1.496 7.558 -8.080 1.00 92.56 92 ALA A C 1
ATOM 716 O O . ALA A 1 92 ? 1.362 6.406 -7.679 1.00 92.56 92 ALA A O 1
ATOM 717 N N . SER A 1 93 ? 1.971 8.544 -7.314 1.00 95.50 93 SER A N 1
ATOM 718 C CA . SER A 1 93 ? 2.215 8.399 -5.875 1.00 95.50 93 SER A CA 1
ATOM 719 C C . SER A 1 93 ? 0.896 8.392 -5.106 1.00 95.50 93 SER A C 1
ATOM 721 O O . SER A 1 93 ? 0.635 7.472 -4.341 1.00 95.50 93 SER A O 1
ATOM 723 N N . LEU A 1 94 ? 0.031 9.372 -5.385 1.00 95.88 94 LEU A N 1
ATOM 724 C CA . LEU A 1 94 ? -1.258 9.550 -4.726 1.00 95.88 94 LEU A CA 1
ATOM 725 C C . LEU A 1 94 ? -2.172 8.342 -4.942 1.00 95.88 94 LEU A C 1
ATOM 727 O O . LEU A 1 94 ? -2.612 7.721 -3.984 1.00 95.88 94 LEU A O 1
ATOM 731 N N . SER A 1 95 ? -2.400 7.958 -6.197 1.00 94.75 95 SER A N 1
ATOM 732 C CA . SER A 1 95 ? -3.233 6.792 -6.512 1.00 94.75 95 SER A CA 1
ATOM 733 C C . SER A 1 95 ? -2.685 5.502 -5.905 1.00 94.75 95 SER A C 1
ATOM 735 O O . SER A 1 95 ? -3.458 4.720 -5.369 1.00 94.75 95 SER A O 1
ATOM 737 N N . ALA A 1 96 ? -1.367 5.279 -5.939 1.00 94.75 96 ALA A N 1
ATOM 738 C CA . ALA A 1 96 ? -0.766 4.091 -5.344 1.00 94.75 96 ALA A CA 1
ATOM 739 C C . ALA A 1 96 ? -0.921 4.060 -3.822 1.00 94.75 96 ALA A C 1
ATOM 741 O O . ALA A 1 96 ? -1.214 2.998 -3.284 1.00 94.75 96 ALA A O 1
ATOM 742 N N . ALA A 1 97 ? -0.767 5.202 -3.148 1.00 96.50 97 ALA A N 1
ATOM 743 C CA . ALA A 1 97 ? -0.914 5.291 -1.702 1.00 96.50 97 ALA A CA 1
ATOM 744 C C . ALA A 1 97 ? -2.365 5.072 -1.248 1.00 96.50 97 ALA A C 1
ATOM 746 O O . ALA A 1 97 ? -2.616 4.279 -0.343 1.00 96.50 97 ALA A O 1
ATOM 747 N N . PHE A 1 98 ? -3.329 5.713 -1.914 1.00 95.81 98 PHE A N 1
ATOM 748 C CA . PHE A 1 98 ? -4.751 5.536 -1.607 1.00 95.81 98 PHE A CA 1
ATOM 749 C C . PHE A 1 98 ? -5.240 4.127 -1.941 1.00 95.81 98 PHE A C 1
ATOM 751 O O . PHE A 1 98 ? -5.877 3.488 -1.114 1.00 95.81 98 PHE A O 1
ATOM 758 N N . ILE A 1 99 ? -4.911 3.605 -3.125 1.00 95.06 99 ILE A N 1
ATOM 759 C CA . ILE A 1 99 ? -5.293 2.236 -3.492 1.00 95.06 99 ILE A CA 1
ATOM 760 C C . ILE A 1 99 ? -4.619 1.231 -2.554 1.00 95.06 99 ILE A C 1
ATOM 762 O O . ILE A 1 99 ? -5.273 0.282 -2.143 1.00 95.06 99 ILE A O 1
ATOM 766 N N . GLY A 1 100 ? -3.351 1.446 -2.194 1.00 95.19 100 GLY A N 1
ATOM 767 C CA . GLY A 1 100 ? -2.612 0.619 -1.241 1.00 95.19 100 GLY A CA 1
ATOM 768 C C . GLY A 1 100 ? -3.309 0.528 0.105 1.00 95.19 100 GLY A C 1
ATOM 769 O O . GLY A 1 100 ? -3.803 -0.540 0.460 1.00 95.19 100 GLY A O 1
ATOM 770 N N . THR A 1 101 ? -3.443 1.664 0.785 1.00 96.00 101 THR A N 1
ATOM 771 C CA . THR A 1 101 ? -4.079 1.754 2.109 1.00 96.00 101 THR A CA 1
ATOM 772 C C . THR A 1 101 ? -5.517 1.236 2.127 1.00 96.00 101 THR A C 1
ATOM 774 O O . THR A 1 101 ? -5.860 0.428 2.985 1.00 96.00 101 THR A O 1
ATOM 777 N N . LEU A 1 102 ? -6.350 1.628 1.154 1.00 94.38 102 LEU A N 1
ATOM 778 C CA . LEU A 1 102 ? -7.733 1.153 1.070 1.00 94.38 102 LEU A CA 1
ATOM 779 C C . LEU A 1 102 ? -7.803 -0.355 0.820 1.00 94.38 102 LEU A C 1
ATOM 781 O O . LEU A 1 102 ? -8.614 -1.034 1.441 1.00 94.38 102 LEU A O 1
ATOM 785 N N . SER A 1 103 ? -6.965 -0.886 -0.078 1.00 93.81 103 SER A N 1
ATOM 786 C CA . SER A 1 103 ? -6.953 -2.325 -0.364 1.00 93.81 103 SER A CA 1
ATOM 787 C C . SER A 1 103 ? -6.474 -3.154 0.824 1.00 93.81 103 SER A C 1
ATOM 789 O O . SER A 1 103 ? -7.018 -4.227 1.048 1.00 93.81 103 SER A O 1
ATOM 791 N N . HIS A 1 104 ? -5.498 -2.649 1.580 1.00 94.69 104 HIS A N 1
ATOM 792 C CA . HIS A 1 104 ? -4.946 -3.316 2.755 1.00 94.69 104 HIS A CA 1
ATOM 793 C C . HIS A 1 104 ? -6.020 -3.455 3.837 1.00 94.69 104 HIS A C 1
ATOM 795 O O . HIS A 1 104 ? -6.433 -4.561 4.158 1.00 94.69 104 HIS A O 1
ATOM 801 N N . ILE A 1 105 ? -6.622 -2.334 4.245 1.00 94.50 105 ILE A N 1
ATOM 802 C CA . ILE A 1 105 ? -7.664 -2.333 5.280 1.00 94.50 105 ILE A CA 1
ATOM 803 C C . ILE A 1 105 ? -8.898 -3.102 4.849 1.00 94.50 105 ILE A C 1
ATOM 805 O O . ILE A 1 105 ? -9.523 -3.754 5.678 1.00 94.50 105 ILE A O 1
ATOM 809 N N . LEU A 1 106 ? -9.274 -3.040 3.569 1.00 92.31 106 LEU A N 1
ATOM 810 C CA . LEU A 1 106 ? -10.390 -3.830 3.060 1.00 92.31 106 LEU A CA 1
ATOM 811 C C . LEU A 1 106 ? -10.131 -5.333 3.225 1.00 92.31 106 LEU A C 1
ATOM 813 O O . LEU A 1 106 ? -11.032 -6.055 3.650 1.00 92.31 106 LEU A O 1
ATOM 817 N N . LEU A 1 107 ? -8.925 -5.796 2.884 1.00 91.81 107 LEU A N 1
ATOM 818 C CA . LEU A 1 107 ? -8.544 -7.200 3.024 1.00 91.81 107 LEU A CA 1
ATOM 819 C C . LEU A 1 107 ? -8.460 -7.606 4.496 1.00 91.81 107 LEU A C 1
ATOM 821 O O . LEU A 1 107 ? -9.055 -8.618 4.868 1.00 91.81 107 LEU A O 1
ATOM 825 N N . ASP A 1 108 ? -7.842 -6.790 5.346 1.00 91.69 108 ASP A N 1
ATOM 826 C CA . ASP A 1 108 ? -7.747 -7.096 6.774 1.00 91.69 108 ASP A CA 1
ATOM 827 C C . ASP A 1 108 ? -9.118 -7.061 7.445 1.00 91.69 108 ASP A C 1
ATOM 829 O O . ASP A 1 108 ? -9.420 -7.912 8.269 1.00 91.69 108 ASP A O 1
ATOM 833 N N . SER A 1 109 ? -10.013 -6.160 7.032 1.00 91.69 109 SER A N 1
ATOM 834 C CA . SER A 1 109 ? -11.393 -6.118 7.535 1.00 91.69 109 SER A CA 1
ATOM 835 C C . SER A 1 109 ? -12.176 -7.398 7.240 1.00 91.69 109 SER A C 1
ATOM 837 O O . SER A 1 109 ? -13.121 -7.708 7.968 1.00 91.69 109 SER A O 1
ATOM 839 N N . LEU A 1 110 ? -11.824 -8.118 6.170 1.00 91.62 110 LEU A N 1
ATOM 840 C CA . LEU A 1 110 ? -12.416 -9.411 5.830 1.00 91.62 110 LEU A CA 1
ATOM 841 C C . LEU A 1 110 ? -11.728 -10.564 6.573 1.00 91.62 110 LEU A C 1
ATOM 843 O O . LEU A 1 110 ? -12.392 -11.533 6.937 1.00 91.62 110 LEU A O 1
ATOM 847 N N . PHE A 1 111 ? -10.414 -10.473 6.783 1.00 90.19 111 PHE A N 1
ATOM 848 C CA . PHE A 1 111 ? -9.596 -11.578 7.281 1.00 90.19 111 PHE A CA 1
ATOM 849 C C . PHE A 1 111 ? -9.440 -11.589 8.811 1.00 90.19 111 PHE A C 1
ATOM 851 O O . PHE A 1 111 ? -9.522 -12.648 9.442 1.00 90.19 111 PHE A O 1
ATOM 858 N N . HIS A 1 112 ? -9.245 -10.415 9.411 1.00 90.88 112 HIS A N 1
ATOM 859 C CA . HIS A 1 112 ? -8.910 -10.225 10.816 1.00 90.88 112 HIS A CA 1
ATOM 860 C C . HIS A 1 112 ? -10.121 -9.750 11.639 1.00 90.88 112 HIS A C 1
ATOM 862 O O . HIS A 1 112 ? -10.768 -8.750 11.313 1.00 90.88 112 HIS A O 1
ATOM 868 N N . PRO A 1 113 ? -10.458 -10.455 12.736 1.00 88.00 113 PRO A N 1
ATOM 869 C CA . PRO A 1 113 ? -11.625 -10.132 13.548 1.00 88.00 113 PRO A CA 1
ATOM 870 C C . PRO A 1 113 ? -11.416 -8.922 14.465 1.00 88.00 113 PRO A C 1
ATOM 872 O O . PRO A 1 113 ? -12.391 -8.442 15.025 1.00 88.00 113 PRO A O 1
ATOM 875 N N . ASP A 1 114 ? -10.193 -8.440 14.658 1.00 90.25 114 ASP A N 1
ATOM 876 C CA . ASP A 1 114 ? -9.860 -7.310 15.533 1.00 90.25 114 ASP A CA 1
ATOM 877 C C . ASP A 1 114 ? -9.812 -5.961 14.799 1.00 90.25 114 ASP A C 1
ATOM 879 O O . ASP A 1 114 ? -9.648 -4.924 15.429 1.00 90.25 114 ASP A O 1
ATOM 883 N N . ILE A 1 115 ? -10.035 -5.958 13.481 1.00 92.50 115 ILE A N 1
ATOM 884 C CA . ILE A 1 115 ? -10.143 -4.739 12.677 1.00 92.50 115 ILE A CA 1
ATOM 885 C C . ILE A 1 115 ? -11.490 -4.043 12.931 1.00 92.50 115 ILE A C 1
ATOM 887 O O . ILE A 1 115 ? -12.566 -4.641 12.753 1.00 92.50 115 ILE A O 1
ATOM 891 N N . GLU A 1 116 ? -11.419 -2.750 13.259 1.00 93.56 116 GLU A N 1
ATOM 892 C CA . GLU A 1 116 ? -12.553 -1.846 13.492 1.00 93.56 116 GLU A CA 1
ATOM 893 C C . GLU A 1 116 ? -12.414 -0.547 12.663 1.00 93.56 116 GLU A C 1
ATOM 895 O O . GLU A 1 116 ? -12.001 0.496 13.177 1.00 93.56 116 GLU A O 1
ATOM 900 N N . PRO A 1 117 ? -12.778 -0.554 11.365 1.00 91.44 117 PRO A N 1
ATOM 901 C CA . PRO A 1 117 ? -12.448 0.547 10.453 1.00 91.44 117 PRO A CA 1
ATOM 902 C C . PRO A 1 117 ? -13.128 1.873 10.812 1.00 91.44 117 PRO A C 1
ATOM 904 O O . PRO A 1 117 ? -12.627 2.944 10.476 1.00 91.44 117 PRO A O 1
ATOM 907 N N . LEU A 1 118 ? -14.284 1.812 11.480 1.00 91.50 118 LEU A N 1
ATOM 908 C CA . LEU A 1 118 ? -15.105 2.976 11.812 1.00 91.50 118 LEU A CA 1
ATOM 909 C C . LEU A 1 118 ? -14.709 3.653 13.134 1.00 91.50 118 LEU A C 1
ATOM 911 O O . LEU A 1 118 ? -15.373 4.610 13.537 1.00 91.50 118 LEU A O 1
ATOM 915 N N . GLN A 1 119 ? -13.648 3.205 13.809 1.00 91.06 119 GLN A N 1
ATOM 916 C CA . GLN A 1 119 ? -13.112 3.904 14.978 1.00 91.06 119 GLN A CA 1
ATOM 917 C C . GLN A 1 119 ? -12.643 5.328 14.593 1.00 91.06 119 GLN A C 1
ATOM 919 O O . GLN A 1 119 ? -12.111 5.522 13.494 1.00 91.06 119 GLN A O 1
ATOM 924 N N . PRO A 1 120 ? -12.847 6.349 15.455 1.00 88.88 120 PRO A N 1
ATOM 925 C CA . PRO A 1 120 ? -13.387 6.283 16.821 1.00 88.88 120 PRO A CA 1
ATOM 926 C C . PRO A 1 120 ? -14.923 6.371 16.915 1.00 88.88 120 PRO A C 1
ATOM 928 O O . PRO A 1 120 ? -15.473 6.446 18.010 1.00 88.88 120 PRO A O 1
ATOM 931 N N . TRP A 1 121 ? -15.639 6.416 15.788 1.00 92.62 121 TRP A N 1
ATOM 932 C CA . TRP A 1 121 ? -17.096 6.593 15.790 1.00 92.62 121 TRP A CA 1
ATOM 933 C C . TRP A 1 121 ? -17.856 5.307 16.106 1.00 92.62 121 TRP A C 1
ATOM 935 O O . TRP A 1 121 ? -18.944 5.360 16.677 1.00 92.62 121 TRP A O 1
ATOM 945 N N . SER A 1 122 ? -17.325 4.152 15.705 1.00 90.44 122 SER A N 1
ATOM 946 C CA . SER A 1 122 ? -17.945 2.858 15.971 1.00 90.44 122 SER A CA 1
ATOM 947 C C . SER A 1 122 ? -16.926 1.715 15.909 1.00 90.44 122 SER A C 1
ATOM 949 O O . SER A 1 122 ? -16.116 1.692 14.984 1.00 90.44 122 SER A O 1
ATOM 951 N N . PRO A 1 123 ? -17.029 0.704 16.791 1.00 88.62 123 PRO A N 1
ATOM 952 C CA . PRO A 1 123 ? -16.261 -0.538 16.671 1.00 88.62 123 PRO A CA 1
ATOM 953 C C . PRO A 1 123 ? -16.782 -1.464 15.555 1.00 88.62 123 PRO A C 1
ATOM 955 O O . PRO A 1 123 ? -16.283 -2.568 15.350 1.00 88.62 123 PRO A O 1
ATOM 958 N N . ALA A 1 124 ? 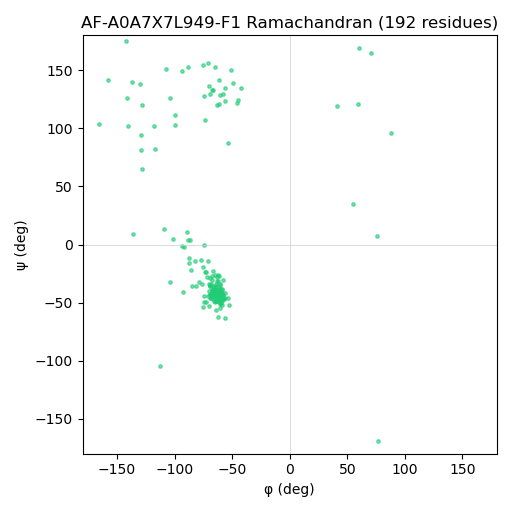-17.838 -1.068 14.837 1.00 89.25 124 ALA A N 1
ATOM 959 C CA . ALA A 1 124 ? -18.482 -1.935 13.865 1.00 89.25 124 ALA A CA 1
ATOM 960 C C . ALA A 1 124 ? -17.593 -2.199 12.639 1.00 89.25 124 ALA A C 1
ATOM 962 O O . ALA A 1 124 ? -17.161 -1.282 11.939 1.00 89.25 124 ALA A O 1
ATOM 963 N N . ASN A 1 125 ? -17.442 -3.480 12.304 1.00 90.88 125 ASN A N 1
ATOM 964 C CA . ASN A 1 125 ? -16.921 -3.939 11.024 1.00 90.88 125 ASN A CA 1
ATOM 965 C C . ASN A 1 125 ? -18.008 -4.753 10.305 1.00 90.88 125 ASN A C 1
ATOM 967 O O . ASN A 1 125 ? -18.247 -5.915 10.626 1.00 90.88 125 ASN A O 1
ATOM 971 N N . ARG A 1 126 ? -18.673 -4.137 9.320 1.00 86.38 126 ARG A N 1
ATOM 972 C CA . ARG A 1 126 ? -19.756 -4.775 8.543 1.00 86.38 126 ARG A CA 1
ATOM 973 C C . ARG A 1 126 ? -19.270 -5.861 7.580 1.00 86.38 126 ARG A C 1
ATOM 975 O O . ARG A 1 126 ? -20.093 -6.604 7.062 1.00 86.38 126 ARG A O 1
ATOM 982 N N . LEU A 1 127 ? -17.966 -5.926 7.314 1.00 84.88 127 LEU A N 1
ATOM 983 C CA . LEU A 1 127 ? -17.360 -6.923 6.430 1.00 84.88 127 LEU A CA 1
ATOM 984 C C . LEU A 1 127 ? -16.996 -8.212 7.177 1.00 84.88 127 LEU A C 1
ATOM 986 O O . LEU A 1 127 ? -16.708 -9.234 6.553 1.00 84.88 127 LEU A O 1
ATOM 990 N N . ARG A 1 128 ? -17.048 -8.181 8.513 1.00 84.69 128 ARG A N 1
ATOM 991 C CA . ARG A 1 128 ? -16.695 -9.308 9.369 1.00 84.69 128 ARG A CA 1
ATOM 992 C C . ARG A 1 128 ? -17.617 -10.499 9.095 1.00 84.69 128 ARG A C 1
ATOM 994 O O . ARG A 1 128 ? -18.830 -10.403 9.256 1.00 84.69 128 ARG A O 1
ATOM 1001 N N . GLY A 1 129 ? -17.024 -11.624 8.696 1.00 81.75 129 GLY A N 1
ATOM 1002 C CA . GLY A 1 129 ? -17.744 -12.876 8.440 1.00 81.75 129 GLY A CA 1
ATOM 1003 C C . GLY A 1 129 ? -18.543 -12.921 7.132 1.00 81.75 129 GLY A C 1
ATOM 1004 O O . GLY A 1 129 ? -19.265 -13.889 6.918 1.00 81.75 129 GLY A O 1
ATOM 1005 N N . VAL A 1 130 ? -18.421 -11.916 6.249 1.00 86.88 130 VAL A N 1
ATOM 1006 C CA . VAL A 1 130 ? -19.073 -11.930 4.921 1.00 86.88 130 VAL A CA 1
ATOM 1007 C C . VAL A 1 130 ? -18.449 -12.983 4.002 1.00 86.88 130 VAL A C 1
ATOM 1009 O O . VAL A 1 130 ? -19.143 -13.601 3.198 1.00 86.88 130 VAL A O 1
ATOM 1012 N N . VAL A 1 131 ? -17.137 -13.189 4.119 1.00 84.56 131 VAL A N 1
ATOM 1013 C CA . VAL A 1 131 ? -16.369 -14.181 3.362 1.00 84.56 131 VAL A CA 1
ATOM 1014 C C . VAL A 1 131 ? -15.527 -14.975 4.354 1.00 84.56 131 VAL A C 1
ATOM 1016 O O . VAL A 1 131 ? -14.965 -14.400 5.284 1.00 84.56 131 VAL A O 1
ATOM 1019 N N . ASP A 1 132 ? -15.446 -16.292 4.167 1.00 87.38 132 ASP A N 1
ATOM 1020 C CA . ASP A 1 132 ? -14.545 -17.128 4.958 1.00 87.38 132 ASP A CA 1
ATOM 1021 C C . ASP A 1 132 ? -13.071 -16.775 4.686 1.00 87.38 132 ASP A C 1
ATOM 1023 O O . ASP A 1 132 ? -12.715 -16.331 3.589 1.00 87.38 132 ASP A O 1
ATOM 1027 N N . ARG A 1 133 ? -12.191 -17.015 5.665 1.00 84.94 133 ARG A N 1
ATOM 1028 C CA . ARG A 1 133 ? -10.757 -16.693 5.563 1.00 84.94 133 ARG A CA 1
ATOM 1029 C C . ARG A 1 133 ? -10.108 -17.361 4.351 1.00 84.94 133 ARG A C 1
ATOM 1031 O O . ARG A 1 133 ? -9.371 -16.704 3.617 1.00 84.94 133 ARG A O 1
ATOM 1038 N N . HIS A 1 134 ? -10.449 -18.623 4.082 1.00 87.62 134 HIS A N 1
ATOM 1039 C CA . HIS A 1 134 ? -9.945 -19.343 2.911 1.00 87.62 134 HIS A CA 1
ATOM 1040 C C . HIS A 1 134 ? -10.492 -18.769 1.598 1.00 87.62 134 HIS A C 1
ATOM 1042 O O . HIS A 1 134 ? -9.807 -18.780 0.575 1.00 87.62 134 HIS A O 1
ATOM 1048 N N . GLY A 1 135 ? -11.710 -18.221 1.620 1.00 87.06 135 GLY A N 1
ATOM 1049 C CA . GLY A 1 135 ? -12.306 -17.541 0.472 1.00 87.06 135 GLY A CA 1
ATOM 1050 C C . GLY A 1 135 ? -11.556 -16.261 0.098 1.00 87.06 135 GLY A C 1
ATOM 1051 O O . GLY A 1 135 ? -11.293 -16.031 -1.084 1.00 87.06 135 GLY A O 1
ATOM 1052 N N . VAL A 1 136 ? -11.162 -15.458 1.093 1.00 86.88 136 VAL A N 1
ATOM 1053 C CA . VAL A 1 136 ? -10.350 -14.245 0.881 1.00 86.88 136 VAL A CA 1
ATOM 1054 C C . VAL A 1 136 ? -8.978 -14.610 0.308 1.00 86.88 136 VAL A C 1
ATOM 1056 O O . VAL A 1 136 ? -8.536 -14.006 -0.670 1.00 86.88 136 VAL A O 1
ATOM 1059 N N . GLU A 1 137 ? -8.331 -15.636 0.864 1.00 88.75 137 GLU A N 1
ATOM 1060 C CA . GLU A 1 137 ? -7.034 -16.128 0.392 1.00 88.75 137 GLU A CA 1
ATOM 1061 C C . GLU A 1 137 ? -7.099 -16.608 -1.067 1.00 88.75 137 GLU A C 1
ATOM 1063 O O . GLU A 1 137 ? -6.321 -16.155 -1.914 1.00 88.75 137 GLU A O 1
ATOM 1068 N N . LEU A 1 138 ? -8.074 -17.460 -1.395 1.00 91.31 138 LEU A N 1
ATOM 1069 C CA . LEU A 1 138 ? -8.257 -17.975 -2.750 1.00 91.31 138 LEU A CA 1
ATOM 1070 C C . LEU A 1 138 ? -8.546 -16.847 -3.748 1.00 91.31 138 LEU A C 1
ATOM 1072 O O . LEU A 1 138 ? -7.978 -16.830 -4.843 1.00 91.31 138 LEU A O 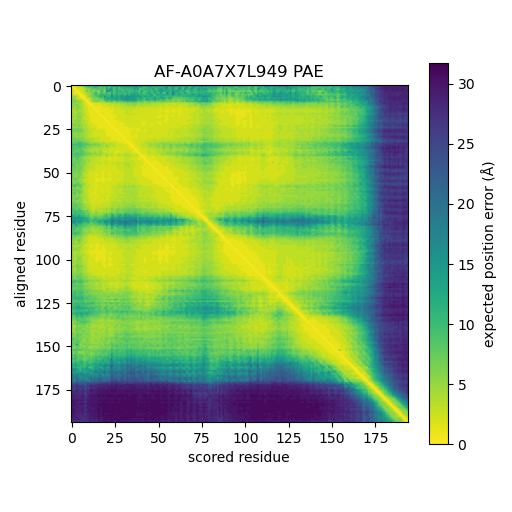1
ATOM 1076 N N . LEU A 1 139 ? -9.384 -15.879 -3.370 1.00 88.50 139 LEU A N 1
ATOM 1077 C CA . LEU A 1 139 ? -9.676 -14.711 -4.197 1.00 88.50 139 LEU A CA 1
ATOM 1078 C C . LEU A 1 139 ? -8.402 -13.907 -4.499 1.00 88.50 139 LEU A C 1
ATOM 1080 O O . LEU A 1 139 ? -8.160 -13.548 -5.656 1.00 88.50 139 LEU A O 1
ATOM 1084 N N . CYS A 1 140 ? -7.563 -13.666 -3.489 1.00 88.31 140 CYS A N 1
ATOM 1085 C CA . CYS A 1 140 ? -6.279 -12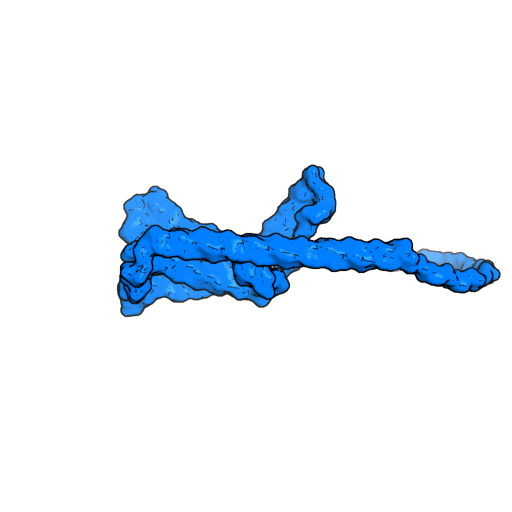.985 -3.649 1.00 88.31 140 CYS A CA 1
ATOM 1086 C C . CYS A 1 140 ? -5.340 -13.738 -4.599 1.00 88.31 140 CYS A C 1
ATOM 1088 O O . CYS A 1 140 ? -4.755 -13.120 -5.495 1.00 88.31 140 CYS A O 1
ATOM 1090 N N . ILE A 1 141 ? -5.234 -15.063 -4.455 1.00 89.94 141 ILE A N 1
ATOM 1091 C CA . ILE A 1 141 ? -4.415 -15.910 -5.333 1.00 89.94 141 ILE A CA 1
ATOM 1092 C C . ILE A 1 141 ? -4.912 -15.814 -6.779 1.00 89.94 141 ILE A C 1
ATOM 1094 O O . ILE A 1 141 ? -4.128 -15.509 -7.683 1.00 89.94 141 ILE A O 1
ATOM 1098 N N . VAL A 1 142 ? -6.214 -16.005 -7.009 1.00 91.50 142 VAL A N 1
ATOM 1099 C CA . VAL A 1 142 ? -6.816 -15.971 -8.351 1.00 91.50 142 VAL A CA 1
ATOM 1100 C C . VAL A 1 142 ? -6.605 -14.609 -9.018 1.00 91.50 142 VAL A C 1
ATOM 1102 O O . VAL A 1 142 ? -6.118 -14.540 -10.150 1.00 91.50 142 VAL A O 1
ATOM 1105 N N . LEU A 1 143 ? -6.891 -13.507 -8.317 1.00 88.00 143 LEU A N 1
ATOM 1106 C CA . LEU A 1 143 ? -6.674 -12.154 -8.841 1.00 88.00 143 LEU A CA 1
ATOM 1107 C C . LEU A 1 143 ? -5.188 -11.855 -9.086 1.00 88.00 143 LEU A C 1
ATOM 1109 O O . LEU A 1 143 ? -4.842 -11.167 -10.055 1.00 88.00 143 LEU A O 1
ATOM 1113 N N . GLY A 1 144 ? -4.303 -12.380 -8.236 1.00 84.81 144 GLY A N 1
ATOM 1114 C CA . GLY A 1 144 ? -2.854 -12.306 -8.402 1.00 84.81 144 GLY A CA 1
ATOM 1115 C C . GLY A 1 144 ? -2.392 -12.966 -9.700 1.00 84.81 144 GLY A C 1
ATOM 1116 O O .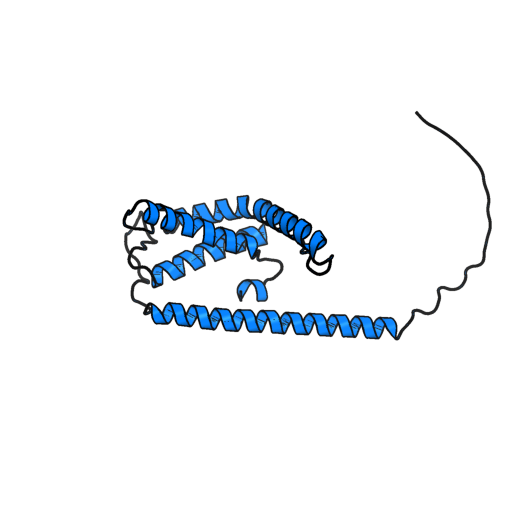 GLY A 1 144 ? -1.707 -12.323 -10.502 1.00 84.81 144 GLY A O 1
ATOM 1117 N N . VAL A 1 145 ? -2.833 -14.204 -9.946 1.00 90.00 145 VAL A N 1
ATOM 1118 C CA . VAL A 1 145 ? -2.519 -14.978 -11.158 1.00 90.00 145 VAL A CA 1
ATOM 1119 C C . VAL A 1 145 ? -3.062 -14.290 -12.411 1.00 90.00 145 VAL A C 1
ATOM 1121 O O . VAL A 1 145 ? -2.306 -14.076 -13.361 1.00 90.00 145 VAL A O 1
ATOM 1124 N N . ILE A 1 146 ? -4.331 -13.863 -12.406 1.00 89.38 146 ILE A N 1
ATOM 1125 C CA . ILE A 1 146 ? -4.943 -13.136 -13.533 1.00 89.38 146 ILE A CA 1
ATOM 1126 C C . ILE A 1 146 ? -4.155 -11.855 -13.839 1.00 89.38 146 ILE A C 1
ATOM 1128 O O . ILE A 1 146 ? -3.818 -11.578 -14.994 1.00 89.38 146 ILE A O 1
ATOM 1132 N N . GLY A 1 147 ? -3.819 -11.078 -12.806 1.00 84.12 147 GLY A N 1
ATOM 1133 C CA . GLY A 1 147 ? -3.051 -9.846 -12.958 1.00 84.12 147 GLY A CA 1
ATOM 1134 C C . GLY A 1 147 ? -1.651 -10.079 -13.530 1.00 84.12 147 GLY A C 1
ATOM 1135 O O . GLY A 1 147 ? -1.190 -9.287 -14.355 1.00 84.12 147 GLY A O 1
ATOM 1136 N N . LEU A 1 148 ? -0.985 -11.159 -13.119 1.00 85.56 148 LEU A N 1
ATOM 1137 C CA . LEU A 1 148 ? 0.341 -11.529 -13.608 1.00 85.56 148 LEU A CA 1
ATOM 1138 C C . LEU A 1 148 ? 0.297 -11.986 -15.073 1.00 85.56 148 LEU A C 1
ATOM 1140 O O . LEU A 1 148 ? 1.077 -11.495 -15.892 1.00 85.56 148 LEU A O 1
ATOM 1144 N N . ALA A 1 149 ? -0.658 -12.852 -15.421 1.00 88.69 149 ALA A N 1
ATOM 1145 C CA . ALA A 1 149 ? -0.872 -13.315 -16.790 1.00 88.69 149 ALA A CA 1
ATOM 1146 C C . ALA A 1 149 ? -1.156 -12.141 -17.740 1.00 88.69 149 ALA A C 1
ATOM 1148 O O . ALA A 1 149 ? -0.566 -12.044 -18.821 1.00 88.69 149 ALA A O 1
ATOM 1149 N N . TRP A 1 150 ? -1.996 -11.193 -17.314 1.00 87.50 150 TRP A N 1
ATOM 1150 C CA . TRP A 1 150 ? -2.291 -9.999 -18.102 1.00 87.50 150 TRP A CA 1
ATOM 1151 C C . TRP A 1 150 ? -1.057 -9.108 -18.301 1.00 87.50 150 TRP A C 1
ATOM 1153 O O . TRP A 1 150 ? -0.802 -8.642 -19.418 1.00 87.50 150 TRP A O 1
ATOM 1163 N N . PHE A 1 151 ? -0.264 -8.899 -17.246 1.00 84.31 151 PHE A N 1
ATOM 1164 C CA . PHE A 1 151 ? 0.970 -8.121 -17.319 1.00 84.31 151 PHE A CA 1
ATOM 1165 C C . PHE A 1 151 ? 1.960 -8.714 -18.334 1.00 84.31 151 PHE A C 1
ATOM 1167 O O . PHE A 1 151 ? 2.391 -8.006 -19.249 1.00 84.31 151 PHE A O 1
ATOM 1174 N N . PHE A 1 152 ? 2.260 -10.014 -18.234 1.00 86.06 152 PHE A N 1
ATOM 1175 C CA . PHE A 1 152 ? 3.169 -10.684 -19.168 1.00 86.06 152 PHE A CA 1
ATOM 1176 C C . PHE A 1 152 ? 2.619 -10.715 -20.596 1.00 86.06 152 PHE A C 1
ATOM 1178 O O . PHE A 1 152 ? 3.351 -10.408 -21.537 1.00 86.06 152 PHE A O 1
ATOM 1185 N N . GLY A 1 153 ? 1.325 -10.993 -20.779 1.00 88.06 153 GLY A N 1
ATOM 1186 C CA . GLY A 1 153 ? 0.701 -10.987 -22.104 1.00 88.06 153 GLY A CA 1
ATOM 1187 C C . GLY A 1 153 ? 0.817 -9.630 -22.808 1.00 88.06 153 GLY A C 1
ATOM 1188 O O . GLY A 1 153 ? 1.079 -9.561 -24.011 1.00 88.06 153 GLY A O 1
ATOM 1189 N N . ARG A 1 154 ? 0.682 -8.530 -22.061 1.00 86.25 154 ARG A N 1
ATOM 1190 C CA . ARG A 1 154 ? 0.848 -7.169 -22.586 1.00 86.25 154 ARG A CA 1
ATOM 1191 C C . ARG A 1 154 ? 2.305 -6.849 -22.928 1.00 86.25 154 ARG A C 1
ATOM 1193 O O . ARG A 1 154 ? 2.553 -6.197 -23.942 1.00 86.25 154 ARG A O 1
ATOM 1200 N N . GLU A 1 155 ? 3.249 -7.291 -22.107 1.00 83.81 155 GLU A N 1
ATOM 1201 C CA . GLU A 1 155 ? 4.678 -7.058 -22.330 1.00 83.81 155 GLU A CA 1
ATOM 1202 C C . GLU A 1 155 ? 5.204 -7.841 -23.540 1.00 83.81 155 GLU A C 1
ATOM 1204 O O . GLU A 1 155 ? 5.881 -7.278 -24.399 1.00 83.81 155 GLU A O 1
ATOM 1209 N N . LEU A 1 156 ? 4.794 -9.103 -23.698 1.00 87.06 156 LEU A N 1
ATOM 1210 C CA . LEU A 1 156 ? 5.129 -9.904 -24.878 1.00 87.06 156 LEU A CA 1
ATOM 1211 C C . LEU A 1 156 ? 4.610 -9.261 -26.173 1.00 87.06 156 LEU A C 1
ATOM 1213 O O . LEU A 1 156 ? 5.333 -9.213 -27.167 1.00 87.06 156 LEU A O 1
ATOM 1217 N N . LYS A 1 157 ? 3.388 -8.708 -26.166 1.00 86.25 157 LYS A N 1
ATOM 1218 C CA . LYS A 1 157 ? 2.845 -7.968 -27.320 1.00 86.25 157 LYS A CA 1
ATOM 1219 C C . LYS A 1 157 ? 3.664 -6.713 -27.643 1.00 86.25 157 LYS A C 1
ATOM 1221 O O . LYS A 1 157 ? 3.907 -6.443 -28.816 1.00 86.25 157 LYS A O 1
ATOM 1226 N N . ARG A 1 158 ? 4.125 -5.975 -26.626 1.00 82.06 158 ARG A N 1
ATOM 1227 C CA . ARG A 1 158 ? 4.980 -4.785 -26.805 1.00 82.06 158 ARG A CA 1
ATOM 1228 C C . ARG A 1 158 ? 6.325 -5.136 -27.432 1.00 82.06 158 ARG A C 1
ATOM 1230 O O . ARG A 1 158 ? 6.718 -4.481 -28.389 1.00 82.06 158 ARG A O 1
ATOM 1237 N N . ARG A 1 159 ? 6.975 -6.196 -26.942 1.00 81.56 159 ARG A N 1
ATOM 1238 C CA . ARG A 1 159 ? 8.260 -6.680 -27.470 1.00 81.56 159 ARG A CA 1
ATOM 1239 C C . ARG A 1 159 ? 8.151 -7.163 -28.913 1.00 81.56 159 ARG A C 1
ATOM 1241 O O . ARG A 1 159 ? 9.007 -6.850 -29.733 1.00 81.56 159 ARG A O 1
ATOM 1248 N N . LYS A 1 160 ? 7.075 -7.885 -29.248 1.00 82.75 160 LYS A N 1
ATOM 1249 C CA . LYS A 1 160 ? 6.809 -8.308 -30.633 1.00 82.75 160 LYS A CA 1
ATOM 1250 C C . LYS A 1 160 ? 6.637 -7.108 -31.566 1.00 82.75 160 LYS A C 1
ATOM 1252 O O . LYS A 1 160 ? 7.232 -7.094 -32.637 1.00 82.75 160 LYS A O 1
ATOM 1257 N N . ALA A 1 161 ? 5.883 -6.091 -31.144 1.00 79.81 161 ALA A N 1
ATOM 1258 C CA . ALA A 1 161 ? 5.704 -4.871 -31.928 1.00 79.81 161 ALA A CA 1
ATOM 1259 C C . ALA A 1 161 ? 7.027 -4.108 -32.134 1.00 79.81 161 ALA A C 1
ATOM 1261 O O . ALA A 1 161 ? 7.315 -3.701 -33.254 1.00 79.81 161 ALA A O 1
ATOM 1262 N N . SER A 1 162 ? 7.867 -3.974 -31.098 1.00 77.56 162 SER A N 1
ATOM 1263 C CA . SER A 1 162 ? 9.169 -3.301 -31.228 1.00 77.56 162 SER A CA 1
ATOM 1264 C C . SER A 1 162 ? 10.153 -4.063 -32.120 1.00 77.56 162 SER A C 1
ATOM 1266 O O . SER A 1 162 ? 10.862 -3.437 -32.903 1.00 77.56 162 SER A O 1
ATOM 1268 N N . HIS A 1 163 ? 10.175 -5.401 -32.048 1.00 77.06 163 HIS A N 1
ATOM 1269 C CA . HIS A 1 163 ? 10.988 -6.224 -32.951 1.00 77.06 163 HIS A CA 1
ATOM 1270 C C . HIS A 1 163 ? 10.533 -6.100 -34.411 1.00 77.06 163 HIS A C 1
ATOM 1272 O O . HIS A 1 163 ? 11.378 -5.967 -35.293 1.00 77.06 163 HIS A O 1
ATOM 1278 N N . ALA A 1 164 ? 9.221 -6.091 -34.671 1.00 74.81 164 ALA A N 1
ATOM 1279 C CA . ALA A 1 164 ? 8.682 -5.914 -36.021 1.00 74.81 164 ALA A CA 1
ATOM 1280 C C . ALA A 1 164 ? 9.027 -4.531 -36.611 1.00 74.81 164 ALA A C 1
ATOM 1282 O O . ALA A 1 164 ? 9.439 -4.441 -37.769 1.00 74.81 164 ALA A O 1
ATOM 1283 N N . SER A 1 165 ? 8.931 -3.461 -35.810 1.00 74.88 165 SER A N 1
ATOM 1284 C CA . SER A 1 165 ? 9.338 -2.113 -36.228 1.00 74.88 165 SER A CA 1
ATOM 1285 C C . SER A 1 165 ? 10.837 -2.023 -36.540 1.00 74.88 165 SER A C 1
ATOM 1287 O O . SER A 1 165 ? 11.203 -1.444 -37.559 1.00 74.88 165 SER A O 1
ATOM 1289 N N . HIS A 1 166 ? 11.702 -2.622 -35.712 1.00 75.81 166 HIS A N 1
ATOM 1290 C CA . HIS A 1 166 ? 13.149 -2.634 -35.959 1.00 75.81 166 HIS A CA 1
ATOM 1291 C C . HIS A 1 166 ? 13.532 -3.433 -37.210 1.00 75.81 166 HIS A C 1
ATOM 1293 O O . HIS A 1 166 ? 14.359 -2.963 -37.985 1.00 75.81 166 HIS A O 1
ATOM 1299 N N . ALA A 1 167 ? 12.908 -4.595 -37.435 1.00 72.94 167 ALA A N 1
ATOM 1300 C CA . ALA A 1 167 ? 13.151 -5.405 -38.628 1.00 72.94 167 ALA A CA 1
ATOM 1301 C C . ALA A 1 167 ? 12.745 -4.669 -39.919 1.00 72.94 167 ALA A C 1
ATOM 1303 O O . ALA A 1 167 ? 13.474 -4.713 -40.907 1.00 72.94 167 ALA A O 1
ATOM 1304 N N . THR A 1 168 ? 11.628 -3.932 -39.882 1.00 74.00 168 THR A N 1
ATOM 1305 C CA . THR A 1 168 ? 11.150 -3.116 -41.014 1.00 74.00 168 THR A CA 1
ATOM 1306 C C . THR A 1 168 ? 12.087 -1.936 -41.300 1.00 74.00 168 THR A C 1
ATOM 1308 O O . THR A 1 168 ? 12.375 -1.637 -42.457 1.00 74.00 168 THR A O 1
ATOM 1311 N N . ALA A 1 169 ? 12.606 -1.286 -40.252 1.00 72.81 169 ALA A N 1
ATOM 1312 C CA . ALA A 1 169 ? 13.562 -0.185 -40.383 1.00 72.81 169 ALA A CA 1
ATOM 1313 C C . ALA A 1 169 ? 14.933 -0.645 -40.914 1.00 72.81 169 ALA A C 1
ATOM 1315 O O . ALA A 1 169 ? 15.559 0.079 -41.676 1.00 72.81 169 ALA A O 1
ATOM 1316 N N . SER A 1 170 ? 15.394 -1.856 -40.573 1.00 71.81 170 SER A N 1
ATOM 1317 C CA . SER A 1 170 ? 16.635 -2.404 -41.142 1.00 71.81 170 SER A CA 1
ATOM 1318 C C . SER A 1 170 ? 16.501 -2.856 -42.600 1.00 71.81 170 SER A C 1
ATOM 1320 O O . SER A 1 170 ? 17.508 -2.931 -43.297 1.00 71.81 170 SER A O 1
ATOM 1322 N N . SER A 1 171 ? 15.286 -3.174 -43.068 1.00 69.19 171 SER A N 1
ATOM 1323 C CA . SER A 1 171 ? 15.040 -3.600 -44.455 1.00 69.19 171 SER A CA 1
ATOM 1324 C C . SER A 1 171 ? 14.792 -2.451 -45.437 1.00 69.19 171 SER A C 1
ATOM 1326 O O . SER A 1 171 ? 14.882 -2.674 -46.639 1.00 69.19 171 SER A O 1
ATOM 1328 N N . ASN A 1 172 ? 14.490 -1.245 -44.943 1.00 58.72 172 ASN A N 1
ATOM 1329 C CA . ASN A 1 172 ? 14.373 -0.021 -45.740 1.00 58.72 172 ASN A CA 1
ATOM 1330 C C . ASN A 1 172 ? 15.452 0.972 -45.281 1.00 58.72 172 ASN A C 1
ATOM 1332 O O . ASN A 1 172 ? 15.154 1.838 -44.455 1.00 58.72 172 ASN A O 1
ATOM 1336 N N . PRO A 1 173 ? 16.706 0.852 -45.756 1.00 59.31 173 PRO A N 1
ATOM 1337 C CA . PRO A 1 173 ? 17.657 1.940 -45.589 1.00 59.31 173 PRO A CA 1
ATOM 1338 C C . PRO A 1 173 ? 17.093 3.175 -46.303 1.00 59.31 173 PRO A C 1
ATOM 1340 O O . PRO A 1 173 ? 16.661 3.079 -47.454 1.00 59.31 173 PRO A O 1
ATOM 1343 N N . ASP A 1 174 ? 17.042 4.312 -45.604 1.00 65.31 174 ASP A N 1
ATOM 1344 C CA . ASP A 1 174 ? 16.736 5.606 -46.221 1.00 65.31 174 ASP A CA 1
ATOM 1345 C C . ASP A 1 174 ? 17.626 5.782 -47.465 1.00 65.31 174 ASP A C 1
ATOM 1347 O O . ASP A 1 174 ? 18.809 5.424 -47.407 1.00 65.31 174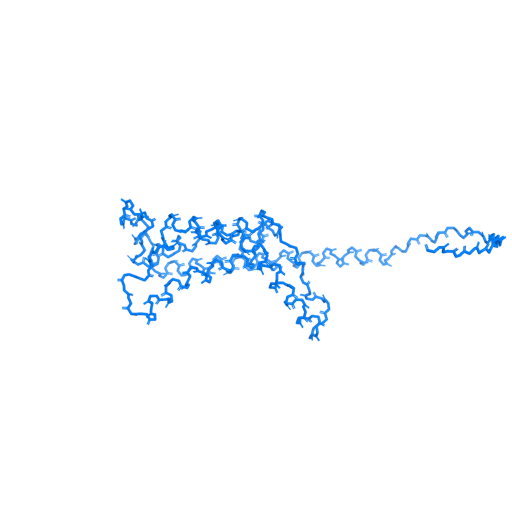 ASP A O 1
ATOM 1351 N N . PRO A 1 175 ? 17.109 6.310 -48.589 1.00 59.62 175 PRO A N 1
ATOM 1352 C CA . PRO A 1 175 ? 17.973 6.687 -49.696 1.00 59.62 175 PRO A CA 1
ATOM 1353 C C . PRO A 1 175 ? 18.995 7.701 -49.176 1.00 59.62 175 PRO A C 1
ATOM 1355 O O . PRO A 1 175 ? 18.618 8.665 -48.504 1.00 59.62 175 PRO A O 1
ATOM 1358 N N . ASP A 1 176 ? 20.276 7.448 -49.459 1.00 54.81 176 ASP A N 1
ATOM 1359 C CA . ASP A 1 176 ? 21.393 8.292 -49.037 1.00 54.81 176 ASP A CA 1
ATOM 1360 C C . ASP A 1 176 ? 21.047 9.781 -49.212 1.00 54.81 176 ASP A C 1
ATOM 1362 O O . ASP A 1 176 ? 20.525 10.170 -50.267 1.00 54.81 176 ASP A O 1
ATOM 1366 N N . PRO A 1 177 ? 21.329 10.644 -48.215 1.00 57.16 177 PRO A N 1
ATOM 1367 C CA . PRO A 1 177 ? 21.175 12.073 -48.417 1.00 57.16 177 PRO A CA 1
ATOM 1368 C C . PRO A 1 177 ? 22.024 12.471 -49.632 1.00 57.16 177 PRO A C 1
ATOM 1370 O O . PRO A 1 177 ? 23.171 12.025 -49.741 1.00 57.16 177 PRO A O 1
ATOM 1373 N N . PRO A 1 178 ? 21.498 13.291 -50.561 1.00 49.66 178 PRO A N 1
ATOM 1374 C CA . PRO A 1 178 ? 22.252 13.677 -51.739 1.00 49.66 178 PRO A CA 1
ATOM 1375 C C . PRO A 1 178 ? 23.568 14.305 -51.286 1.00 49.66 178 PRO A C 1
ATOM 1377 O O . PRO A 1 178 ? 23.565 15.256 -50.502 1.00 49.66 178 PRO A O 1
ATOM 1380 N N . CYS A 1 179 ? 24.681 13.740 -51.763 1.00 48.00 179 CYS A N 1
ATOM 1381 C CA . CYS A 1 179 ? 26.035 14.246 -51.576 1.00 48.00 179 CYS A CA 1
ATOM 1382 C C . CYS A 1 179 ? 26.111 15.710 -52.035 1.00 48.00 179 CYS A C 1
ATOM 1384 O O . CYS A 1 179 ? 26.432 16.005 -53.186 1.00 48.00 179 CYS A O 1
ATOM 1386 N N . LEU A 1 180 ? 25.801 16.643 -51.137 1.00 48.66 180 LEU A N 1
ATOM 1387 C CA . LEU A 1 180 ? 26.045 18.063 -51.328 1.00 48.66 180 LEU A CA 1
ATOM 1388 C C . LEU A 1 180 ? 27.546 18.279 -51.170 1.00 48.66 180 LEU A C 1
ATOM 1390 O O . LEU A 1 180 ? 28.118 18.132 -50.091 1.00 48.66 180 LEU A O 1
ATOM 1394 N N . GLY A 1 181 ? 28.163 18.535 -52.321 1.00 38.66 181 GLY A N 1
ATOM 1395 C CA . GLY A 1 181 ? 29.593 18.656 -52.514 1.00 38.66 181 GLY A CA 1
ATOM 1396 C C . GLY A 1 181 ? 30.278 19.610 -51.544 1.00 38.66 181 GLY A C 1
ATOM 1397 O O . GLY A 1 181 ? 29.729 20.606 -51.071 1.00 38.66 181 GLY A O 1
ATOM 1398 N N . ALA A 1 182 ? 31.537 19.275 -51.295 1.00 48.25 182 ALA A N 1
ATOM 1399 C CA . ALA A 1 182 ? 32.501 20.087 -50.589 1.00 48.25 182 ALA A CA 1
ATOM 1400 C C . ALA A 1 182 ? 32.477 21.551 -51.060 1.00 48.25 182 ALA A C 1
ATOM 1402 O O . ALA A 1 182 ? 32.734 21.850 -52.223 1.00 48.25 182 ALA A O 1
ATOM 1403 N N . SER A 1 183 ? 32.285 22.472 -50.118 1.00 40.28 183 SER A N 1
ATOM 1404 C CA . SER A 1 183 ? 32.816 23.825 -50.239 1.00 40.28 183 SER A CA 1
ATOM 1405 C C . SER A 1 183 ? 33.563 24.165 -48.959 1.00 40.28 183 SER A C 1
ATOM 1407 O O . SER A 1 183 ? 33.000 24.626 -47.968 1.00 40.28 183 SER A O 1
ATOM 1409 N N . PHE A 1 184 ? 34.871 23.926 -49.014 1.00 43.78 184 PHE A N 1
ATOM 1410 C CA . PHE A 1 184 ? 35.872 24.545 -48.157 1.00 43.78 184 PHE A CA 1
ATOM 1411 C C . PHE A 1 184 ? 35.617 26.060 -48.079 1.00 43.78 184 PHE A C 1
ATOM 1413 O O . PHE A 1 184 ? 35.671 26.754 -49.095 1.00 43.78 184 PHE A O 1
ATOM 1420 N N . ARG A 1 185 ? 35.409 26.609 -46.879 1.00 41.81 185 ARG A N 1
ATOM 1421 C CA . ARG A 1 185 ? 35.707 28.025 -46.634 1.00 41.81 185 ARG A CA 1
ATOM 1422 C C . ARG A 1 185 ? 36.328 28.204 -45.260 1.00 41.81 185 ARG A C 1
ATOM 1424 O O . ARG A 1 185 ? 35.665 28.184 -44.231 1.00 41.81 185 ARG A O 1
ATOM 1431 N N . SER A 1 186 ? 37.644 28.368 -45.282 1.00 44.09 186 SER A N 1
ATOM 1432 C CA . SER A 1 186 ? 38.441 28.863 -44.172 1.00 44.09 186 SER A CA 1
ATOM 1433 C C . SER A 1 186 ? 38.119 30.333 -43.893 1.00 44.09 186 SER A C 1
ATOM 1435 O O . SER A 1 186 ? 38.167 31.137 -44.820 1.00 44.09 186 SER A O 1
ATOM 1437 N N . HIS A 1 187 ? 37.911 30.702 -42.631 1.00 41.03 187 HIS A N 1
ATOM 1438 C CA . HIS A 1 187 ? 38.382 31.965 -42.040 1.00 41.03 187 HIS A CA 1
ATOM 1439 C C . HIS A 1 187 ? 38.252 31.843 -40.511 1.00 41.03 187 HIS A C 1
ATOM 1441 O O . HIS A 1 187 ? 37.165 31.643 -39.994 1.00 41.03 187 HIS A O 1
ATOM 1447 N N . ARG A 1 188 ? 39.356 31.633 -39.784 1.00 39.38 188 ARG A N 1
ATOM 1448 C CA . ARG A 1 188 ? 40.330 32.622 -39.271 1.00 39.38 188 ARG A CA 1
ATOM 1449 C C . ARG A 1 188 ? 39.923 33.186 -37.887 1.00 39.38 188 ARG A C 1
ATOM 1451 O O . ARG A 1 188 ? 39.190 34.151 -37.797 1.00 39.38 188 ARG A O 1
ATOM 1458 N N . ALA A 1 189 ? 40.511 32.561 -36.860 1.00 39.41 189 ALA A N 1
ATOM 1459 C CA . ALA A 1 189 ? 41.190 33.121 -35.676 1.00 39.41 189 ALA A CA 1
A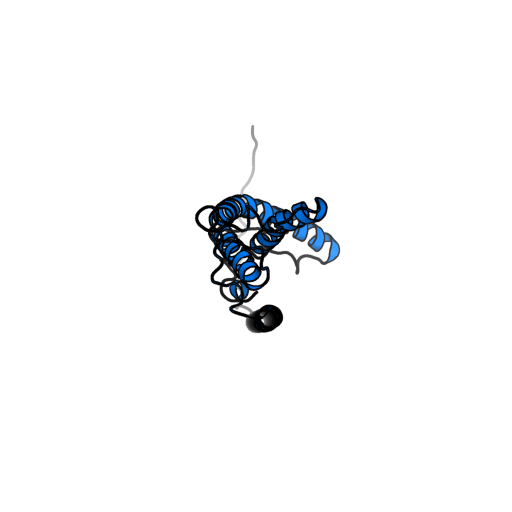TOM 1460 C C . ALA A 1 189 ? 40.495 34.068 -34.651 1.00 39.41 189 ALA A C 1
ATOM 1462 O O . ALA A 1 189 ? 40.267 35.231 -34.949 1.00 39.41 189 ALA A O 1
ATOM 1463 N N . LYS A 1 190 ? 40.502 33.575 -33.384 1.00 42.59 190 LYS A N 1
ATOM 1464 C CA . LYS A 1 190 ? 40.952 34.201 -32.095 1.00 42.59 190 LYS A CA 1
ATOM 1465 C C . LYS A 1 190 ? 40.132 35.361 -31.454 1.00 42.59 190 LYS A C 1
ATOM 1467 O O . LYS A 1 190 ? 39.448 36.066 -32.175 1.00 42.59 190 LYS A O 1
ATOM 1472 N N . PRO A 1 191 ? 40.354 35.719 -30.156 1.00 51.53 191 PRO A N 1
ATOM 1473 C CA . PRO A 1 191 ? 40.608 34.918 -28.935 1.00 51.53 191 PRO A CA 1
ATOM 1474 C C . PRO A 1 191 ? 39.929 35.472 -27.631 1.00 51.53 191 PRO A C 1
ATOM 1476 O O . PRO A 1 191 ? 39.381 36.561 -27.612 1.00 51.53 191 PRO A O 1
ATOM 1479 N N . HIS A 1 192 ? 40.054 34.705 -26.534 1.00 41.09 192 HIS A N 1
ATOM 1480 C CA . HIS A 1 192 ? 40.188 35.068 -25.098 1.00 41.09 192 HIS A CA 1
ATOM 1481 C C . HIS A 1 192 ? 39.392 36.207 -24.398 1.00 41.09 192 HIS A C 1
ATOM 1483 O O . HIS A 1 192 ? 39.713 37.369 -24.596 1.00 41.09 192 HIS A O 1
ATOM 1489 N N . ARG A 1 193 ? 38.613 35.776 -23.372 1.00 38.66 193 ARG A N 1
ATOM 1490 C CA . ARG A 1 193 ? 38.633 36.145 -21.916 1.00 38.66 193 ARG A CA 1
ATOM 1491 C C . ARG A 1 193 ? 38.391 37.617 -21.496 1.00 38.66 193 ARG A C 1
ATOM 1493 O O . ARG A 1 193 ? 38.432 38.486 -22.356 1.00 38.66 193 ARG A O 1
ATOM 1500 N N . PRO A 1 194 ? 38.179 37.936 -20.193 1.00 59.78 194 PRO A N 1
ATOM 1501 C CA . PRO A 1 194 ? 38.323 37.148 -18.945 1.00 59.78 194 PRO A CA 1
ATOM 1502 C C . PRO A 1 194 ? 37.070 36.416 -18.467 1.00 59.78 194 PRO A C 1
ATOM 1504 O O . PRO A 1 194 ? 35.969 36.995 -18.553 1.00 59.78 194 PRO A O 1
#

Sequence (194 aa):
MAVKAAMPRHFSIVVFGLTQVVLDLEVLWHIVRHEYPLHTSLHTCVGSSAAAIALAVIGKPASQWIKRIWNRIVVKCHGADLAVNTHTTWTASLSAAFIGTLSHILLDSLFHPDIEPLQPWSPANRLRGVVDRHGVELLCIVLGVIGLAWFFGRELKRRKASHASHATASSNPDPDPPCLGASFRSHRAKPHRP